Protein AF-A0A7J7CZB4-F1 (afdb_monomer_lite)

Radius of gyration: 28.81 Å; chains: 1; bounding box: 54×62×89 Å

Sequence (198 aa):
MNETTSFQNKKTSHAERTFKVSPFLEPKATTSSGMATPVEPPNGVTIHGKHYYSMWQTLFEIDTKYVPIKPIGRGAYGIREEDLEFIDNPKARKYIKTLPYSAGSPFSRLYPNAHPMAIDLLQKMLVFDPSKRISVTEALQHPYMSALYDSNRDPPAQVPIDLDIDEDLAEEMIREMMWKEILCYHPEVAAANGESCS

Structure (mmCIF, N/CA/C/O backbone):
data_AF-A0A7J7CZB4-F1
#
_entry.id   AF-A0A7J7CZB4-F1
#
loop_
_atom_site.group_PDB
_atom_site.id
_atom_site.type_symbol
_atom_site.label_atom_id
_atom_site.label_alt_id
_atom_site.label_comp_id
_atom_site.label_asym_id
_atom_site.label_entity_id
_atom_site.label_seq_id
_atom_site.pdbx_PDB_ins_code
_atom_site.Cartn_x
_atom_site.Cartn_y
_atom_site.Cartn_z
_atom_site.occupancy
_atom_site.B_iso_or_equiv
_atom_site.auth_seq_id
_atom_site.auth_comp_id
_atom_site.auth_asym_id
_atom_site.auth_atom_id
_atom_site.pdbx_PDB_model_num
ATOM 1 N N . MET A 1 1 ? -12.269 21.198 -66.250 1.00 33.34 1 MET A N 1
ATOM 2 C CA . MET A 1 1 ? -13.148 22.338 -65.927 1.00 33.34 1 MET A CA 1
ATOM 3 C C . MET A 1 1 ? -14.192 21.821 -64.945 1.00 33.34 1 MET A C 1
ATOM 5 O O . MET A 1 1 ? -14.703 20.748 -65.229 1.00 33.34 1 MET A O 1
ATOM 9 N N . ASN A 1 2 ? -14.332 22.515 -63.797 1.00 29.02 2 ASN A N 1
ATOM 10 C CA . ASN A 1 2 ? -15.460 22.599 -62.836 1.00 29.02 2 ASN A CA 1
ATOM 11 C C . ASN A 1 2 ? -16.377 21.365 -62.646 1.00 29.02 2 ASN A C 1
ATOM 13 O O . ASN A 1 2 ? -16.918 20.833 -63.594 1.00 29.02 2 ASN A O 1
ATOM 17 N N . GLU A 1 3 ? -16.630 20.892 -61.424 1.00 30.47 3 GLU A N 1
ATOM 18 C CA . GLU A 1 3 ? -17.464 21.612 -60.451 1.00 30.47 3 GLU A CA 1
ATOM 19 C C . GLU A 1 3 ? -17.001 21.489 -58.990 1.00 30.47 3 GLU A C 1
ATOM 21 O O . GLU A 1 3 ? -16.657 20.428 -58.475 1.00 30.47 3 GLU A O 1
ATOM 26 N N . THR A 1 4 ? -17.054 22.639 -58.324 1.00 32.62 4 THR A N 1
ATOM 27 C CA . THR A 1 4 ? -16.850 22.868 -56.896 1.00 32.62 4 THR A CA 1
ATOM 28 C C . THR A 1 4 ? -18.222 22.912 -56.232 1.00 32.62 4 THR A C 1
ATOM 30 O O . THR A 1 4 ? -19.037 23.732 -56.644 1.00 32.62 4 THR A O 1
ATOM 33 N N . THR A 1 5 ? -18.473 22.140 -55.167 1.00 34.56 5 THR A N 1
ATOM 34 C CA . THR A 1 5 ? -19.521 22.516 -54.200 1.00 34.56 5 THR A CA 1
ATOM 35 C C . THR A 1 5 ? -19.109 22.218 -52.759 1.00 34.56 5 THR A C 1
ATOM 37 O O . THR A 1 5 ? -18.629 21.145 -52.414 1.00 34.56 5 THR A O 1
ATOM 40 N N . SER A 1 6 ? -19.292 23.266 -51.963 1.00 28.28 6 SER A N 1
ATOM 41 C CA . SER A 1 6 ? -18.992 23.504 -50.555 1.00 28.28 6 SER A CA 1
ATOM 42 C C . SER A 1 6 ? -19.751 22.602 -49.575 1.00 28.28 6 SER A C 1
ATOM 44 O O . SER A 1 6 ? -20.943 22.374 -49.756 1.00 28.28 6 SER A O 1
ATOM 46 N N . PHE A 1 7 ? -19.102 22.223 -48.469 1.00 28.91 7 PHE A N 1
ATOM 47 C CA . PHE A 1 7 ? -19.780 21.935 -47.202 1.00 28.91 7 PHE A CA 1
ATOM 48 C C . PHE A 1 7 ? -19.055 22.640 -46.051 1.00 28.91 7 PHE A C 1
ATOM 50 O O . PHE A 1 7 ? -17.906 22.348 -45.723 1.00 28.91 7 PHE A O 1
ATOM 57 N N . GLN A 1 8 ? -19.752 23.608 -45.454 1.00 31.44 8 GLN A N 1
ATOM 58 C CA . GLN A 1 8 ? -19.353 24.292 -44.232 1.00 31.44 8 GLN A CA 1
ATOM 59 C C . GLN A 1 8 ? -19.670 23.428 -43.009 1.00 31.44 8 GLN A C 1
ATOM 61 O O . GLN A 1 8 ? -20.822 23.045 -42.807 1.00 31.44 8 GLN A O 1
ATOM 66 N N . ASN A 1 9 ? -18.678 23.213 -42.144 1.00 30.08 9 ASN A N 1
ATOM 67 C CA . ASN A 1 9 ? -18.901 22.709 -40.792 1.00 30.08 9 ASN A CA 1
ATOM 68 C C . ASN A 1 9 ? -19.042 23.878 -39.807 1.00 30.08 9 ASN A C 1
ATOM 70 O O . ASN A 1 9 ? -18.192 24.766 -39.720 1.00 30.08 9 ASN A O 1
ATOM 74 N N . LYS A 1 10 ? -20.170 23.871 -39.091 1.00 32.00 10 LYS A N 1
ATOM 75 C CA . LYS A 1 10 ? -20.599 24.872 -38.110 1.00 32.00 10 LYS A CA 1
ATOM 76 C C . LYS A 1 10 ? -19.606 24.982 -36.949 1.00 32.00 10 LYS A C 1
ATOM 78 O O . LYS A 1 10 ? -19.324 24.000 -36.271 1.00 32.00 10 LYS A O 1
ATOM 83 N N . LYS A 1 11 ? -19.164 26.211 -36.668 1.00 31.22 11 LYS A N 1
ATOM 84 C CA . LYS A 1 11 ? -18.561 26.610 -35.389 1.00 31.22 11 LYS A CA 1
ATOM 85 C C . LYS A 1 11 ? -19.664 26.761 -34.339 1.00 31.22 11 LYS A C 1
ATOM 87 O O . LYS A 1 11 ? -20.578 27.559 -34.535 1.00 31.22 11 LYS A O 1
ATOM 92 N N . THR A 1 12 ? -19.548 26.071 -33.211 1.00 33.25 12 THR A N 1
ATOM 93 C CA . THR A 1 12 ? -20.270 26.412 -31.976 1.00 33.25 12 THR A CA 1
ATOM 94 C C . THR A 1 12 ? -19.288 26.999 -30.971 1.00 33.25 12 THR A C 1
ATOM 96 O O . THR A 1 12 ? -18.301 26.373 -30.600 1.00 33.25 12 THR A O 1
ATOM 99 N N . SER A 1 13 ? -19.565 28.248 -30.603 1.00 30.19 13 SER A N 1
ATOM 100 C CA . SER A 1 13 ? -18.827 29.100 -29.674 1.00 30.19 13 SER A CA 1
ATOM 101 C C . SER A 1 13 ? -18.868 28.532 -28.251 1.00 30.19 13 SER A C 1
ATOM 103 O O . SER A 1 13 ? -19.937 28.243 -27.716 1.00 30.19 13 SER A O 1
ATOM 105 N N . HIS A 1 14 ? -17.692 28.387 -27.640 1.00 30.62 14 HIS A N 1
ATOM 106 C CA . HIS A 1 14 ? -17.548 28.244 -26.196 1.00 30.62 14 HIS A CA 1
ATOM 107 C C . HIS A 1 14 ? -17.512 29.648 -25.585 1.00 30.62 14 HIS A C 1
ATOM 109 O O . HIS A 1 14 ? -16.695 30.478 -25.978 1.00 30.62 14 HIS A O 1
ATOM 115 N N . ALA A 1 15 ? -18.439 29.925 -24.669 1.00 34.22 15 ALA A N 1
ATOM 116 C CA . ALA A 1 15 ? -18.471 31.157 -23.899 1.00 34.22 15 ALA A CA 1
ATOM 117 C C . ALA A 1 15 ? -17.477 31.046 -22.735 1.00 34.22 15 ALA A C 1
ATOM 119 O O . ALA A 1 15 ? -17.655 30.229 -21.830 1.00 34.22 15 ALA A O 1
ATOM 120 N N . GLU A 1 16 ? -16.437 31.873 -22.763 1.00 32.66 16 GLU A N 1
ATOM 121 C CA . GLU A 1 16 ? -15.515 32.076 -21.650 1.00 32.66 16 GLU A CA 1
ATOM 122 C C . GLU A 1 16 ? -16.280 32.692 -20.471 1.00 32.66 16 GLU A C 1
ATOM 124 O O . GLU A 1 16 ? -16.799 33.806 -20.555 1.00 32.66 16 GLU A O 1
ATOM 129 N N . ARG A 1 17 ? -16.375 31.966 -19.353 1.00 32.28 17 ARG A N 1
ATOM 130 C CA . ARG A 1 17 ? -16.943 32.498 -18.111 1.00 32.28 17 ARG A CA 1
ATOM 131 C C . ARG A 1 17 ? -15.798 32.895 -17.189 1.00 32.28 17 ARG A C 1
ATOM 133 O O . ARG A 1 17 ? -15.299 32.098 -16.403 1.00 32.28 17 ARG A O 1
ATOM 140 N N . THR A 1 18 ? -15.383 34.149 -17.319 1.00 30.75 18 THR A N 1
ATOM 141 C CA . THR A 1 18 ? -14.468 34.841 -16.405 1.00 30.75 18 THR A CA 1
ATOM 142 C C . THR A 1 18 ? -14.946 34.698 -14.958 1.00 30.75 18 THR A C 1
ATOM 144 O O . THR A 1 18 ? -16.045 35.149 -14.621 1.00 30.75 18 THR A O 1
ATOM 147 N N . PHE A 1 19 ? -14.126 34.095 -14.098 1.00 28.22 19 PHE A N 1
ATOM 148 C CA . PHE A 1 19 ? -14.397 33.985 -12.667 1.00 28.22 19 PHE A CA 1
ATOM 149 C C . PHE A 1 19 ? -13.839 35.229 -11.960 1.00 28.22 19 PHE A C 1
ATOM 151 O O . PHE A 1 19 ? -12.628 35.417 -11.869 1.00 28.22 19 PHE A O 1
ATOM 158 N N . LYS A 1 20 ? -14.724 36.118 -11.495 1.00 30.02 20 LYS A N 1
ATOM 159 C CA . LYS A 1 20 ? -14.348 37.209 -10.587 1.00 30.02 20 LYS A CA 1
ATOM 160 C C . LYS A 1 20 ? -14.143 36.624 -9.191 1.00 30.02 20 LYS A C 1
ATOM 162 O O . LYS A 1 20 ? -15.077 36.070 -8.621 1.00 30.02 20 LYS A O 1
ATOM 167 N N . VAL A 1 21 ? -12.941 36.779 -8.643 1.00 31.62 21 VAL A N 1
ATOM 168 C CA . VAL A 1 21 ? -12.640 36.478 -7.239 1.00 31.62 21 VAL A CA 1
ATOM 169 C C . VAL A 1 21 ? -13.092 37.671 -6.392 1.00 31.62 21 VAL A C 1
ATOM 171 O O . VAL A 1 21 ? -12.590 38.780 -6.562 1.00 31.62 21 VAL A O 1
ATOM 174 N N . SER A 1 22 ? -14.075 37.465 -5.516 1.00 30.27 22 SER A N 1
ATOM 175 C CA . SER A 1 22 ? -14.482 38.451 -4.505 1.00 30.27 22 SER A CA 1
ATOM 176 C C . SER A 1 22 ? -13.537 38.396 -3.295 1.00 30.27 22 SER A C 1
ATOM 178 O O . SER A 1 22 ? -13.091 37.304 -2.938 1.00 30.27 22 SER A O 1
ATOM 180 N N . PRO A 1 23 ? -13.211 39.533 -2.649 1.00 31.95 23 PRO A N 1
ATOM 181 C CA . PRO A 1 23 ? -12.234 39.557 -1.572 1.00 31.95 23 PRO A CA 1
ATOM 182 C C . PRO A 1 23 ? -12.801 38.997 -0.261 1.00 31.95 23 PRO A C 1
ATOM 184 O O . PRO A 1 23 ? -13.848 39.412 0.226 1.00 31.95 23 PRO A O 1
ATOM 187 N N . PHE A 1 24 ? -12.041 38.035 0.254 1.00 34.28 24 PHE A N 1
ATOM 188 C CA . PHE A 1 24 ? -11.753 37.683 1.643 1.00 34.28 24 PHE A CA 1
ATOM 189 C C . PHE A 1 24 ? -12.538 38.425 2.741 1.00 34.28 24 PHE A C 1
ATOM 191 O O . PHE A 1 24 ? -12.282 39.589 3.046 1.00 34.28 24 PHE A O 1
ATOM 198 N N . LEU A 1 25 ? -13.431 37.688 3.401 1.00 32.22 25 LEU A N 1
ATOM 199 C CA . LEU A 1 25 ? -13.900 37.986 4.751 1.00 32.22 25 LEU A CA 1
ATOM 200 C C . LEU A 1 25 ? -13.264 36.959 5.692 1.00 32.22 25 LEU A C 1
ATOM 202 O O . LEU A 1 25 ? -13.618 35.782 5.651 1.00 32.22 25 LEU A O 1
ATOM 206 N N . GLU A 1 26 ? -12.328 37.395 6.534 1.00 46.75 26 GLU A N 1
ATOM 207 C CA . GLU A 1 26 ? -11.888 36.597 7.682 1.00 46.75 26 GLU A CA 1
ATOM 208 C C . GLU A 1 26 ? -12.991 36.561 8.737 1.00 46.75 26 GLU A C 1
ATOM 210 O O . GLU A 1 26 ? -13.535 37.607 9.108 1.00 46.75 26 GLU A O 1
ATOM 215 N N . PRO A 1 27 ? -13.242 35.383 9.326 1.00 38.78 27 PRO A N 1
ATOM 216 C CA . PRO A 1 27 ? -13.287 35.388 10.779 1.00 38.78 27 PRO A CA 1
ATOM 217 C C . PRO A 1 27 ? -12.578 34.195 11.432 1.00 38.78 27 PRO A C 1
ATOM 219 O O . PRO A 1 27 ? -12.908 33.032 11.234 1.00 38.78 27 PRO A O 1
ATOM 222 N N . LYS A 1 28 ? -11.635 34.591 12.292 1.00 30.48 28 LYS A N 1
ATOM 223 C CA . LYS A 1 28 ? -11.269 34.085 13.624 1.00 30.48 28 LYS A CA 1
ATOM 224 C C . LYS A 1 28 ? -11.154 32.574 13.863 1.00 30.48 28 LYS A C 1
ATOM 226 O O . LYS A 1 28 ? -12.118 31.818 13.919 1.00 30.48 28 LYS A O 1
ATOM 231 N N . ALA A 1 29 ? -9.913 32.234 14.209 1.00 41.03 29 ALA A N 1
ATOM 232 C CA . ALA A 1 29 ? -9.438 31.005 14.817 1.00 41.03 29 ALA A CA 1
ATOM 233 C C . ALA A 1 29 ? -10.423 30.370 15.810 1.00 41.03 29 ALA A C 1
ATOM 235 O O . ALA A 1 29 ? -10.771 30.965 16.829 1.00 41.03 29 ALA A O 1
ATOM 236 N N . THR A 1 30 ? -10.772 29.109 15.554 1.00 30.56 30 THR A N 1
ATOM 237 C CA . THR A 1 30 ? -11.170 28.169 16.601 1.00 30.56 30 THR A CA 1
ATOM 238 C C . THR A 1 30 ? -10.431 26.858 16.374 1.00 30.56 30 THR A C 1
ATOM 240 O O . THR A 1 30 ? -10.553 26.208 15.337 1.00 30.56 30 THR A O 1
ATOM 243 N N . THR A 1 31 ? -9.617 26.512 17.362 1.00 44.88 31 THR A N 1
ATOM 244 C CA . THR A 1 31 ? -8.871 25.268 17.516 1.00 44.88 31 THR A CA 1
ATOM 245 C C . THR A 1 31 ? -9.780 24.055 17.294 1.00 44.88 31 THR A C 1
ATOM 247 O O . THR A 1 31 ? -10.627 23.760 18.133 1.00 44.88 31 THR A O 1
ATOM 250 N N . SER A 1 32 ? -9.602 23.309 16.200 1.00 40.81 32 SER A N 1
ATOM 251 C CA . SER A 1 32 ? -10.106 21.934 16.111 1.00 40.81 32 SER A CA 1
ATOM 252 C C . SER A 1 32 ? -9.114 21.054 15.352 1.00 40.81 32 SER A C 1
ATOM 254 O O . SER A 1 32 ? -8.766 21.295 14.202 1.00 40.81 32 SER A O 1
ATOM 256 N N . SER A 1 33 ? -8.614 20.041 16.056 1.00 46.50 33 SER A N 1
ATOM 257 C CA . SER A 1 33 ? -7.608 19.059 15.632 1.00 46.50 33 SER A CA 1
ATOM 258 C C . SER A 1 33 ? -8.185 17.989 14.681 1.00 46.50 33 SER A C 1
ATOM 260 O O . SER A 1 33 ? -7.827 16.814 14.773 1.00 46.50 33 SER A O 1
ATOM 262 N N . GLY A 1 34 ? -9.130 18.357 13.812 1.00 52.97 34 GLY A N 1
ATOM 263 C CA . GLY A 1 34 ? -9.802 17.440 12.890 1.00 52.97 34 GLY A CA 1
ATOM 264 C C . GLY A 1 34 ? -9.310 17.623 11.457 1.00 52.97 34 GLY A C 1
ATOM 265 O O . GLY A 1 34 ? -9.248 18.743 10.969 1.00 52.97 34 GLY A O 1
ATOM 266 N N . MET A 1 35 ? -9.001 16.522 10.763 1.00 62.50 35 MET A N 1
ATOM 267 C CA . MET A 1 35 ? -8.671 16.540 9.325 1.00 62.50 35 MET A CA 1
ATOM 268 C C . MET A 1 35 ? -9.845 17.026 8.456 1.00 62.50 35 MET A C 1
ATOM 270 O O . MET A 1 35 ? -9.617 17.492 7.344 1.00 62.50 35 MET A O 1
ATOM 274 N N . ALA A 1 36 ? -11.079 16.918 8.965 1.00 70.31 36 ALA A N 1
ATOM 275 C CA . ALA A 1 36 ? -12.304 17.404 8.343 1.00 70.31 36 ALA A CA 1
ATOM 276 C C . ALA A 1 36 ? -13.278 17.937 9.397 1.00 70.31 36 ALA A C 1
ATOM 278 O O . ALA A 1 36 ? -13.648 17.211 10.324 1.00 70.31 36 ALA A O 1
ATOM 279 N N . THR A 1 37 ? -13.716 19.184 9.234 1.00 80.75 37 THR A N 1
ATOM 280 C CA . THR A 1 37 ? -14.651 19.854 10.146 1.00 80.75 37 THR A CA 1
ATOM 281 C C . THR A 1 37 ? -15.989 20.052 9.436 1.00 80.75 37 THR A C 1
ATOM 283 O O . THR A 1 37 ? -15.991 20.599 8.335 1.00 80.75 37 THR A O 1
ATOM 286 N N . PRO A 1 38 ? -17.125 19.607 10.002 1.00 81.06 38 PRO A N 1
ATOM 287 C CA . PRO A 1 38 ? -18.432 19.868 9.406 1.00 81.06 38 PRO A CA 1
ATOM 288 C C . PRO A 1 38 ? -18.702 21.376 9.387 1.00 81.06 38 PRO A C 1
ATOM 290 O O . PRO A 1 38 ? -18.446 22.067 10.373 1.00 81.06 38 PRO A O 1
ATOM 293 N N . VAL A 1 39 ? -19.200 21.880 8.263 1.00 85.00 39 VAL A N 1
ATOM 294 C CA . VAL A 1 39 ? -19.511 23.299 8.052 1.00 85.00 39 VAL A CA 1
ATOM 295 C C . VAL A 1 39 ? -20.887 23.455 7.417 1.00 85.00 39 VAL A C 1
ATOM 297 O O . VAL A 1 39 ? -21.459 22.502 6.889 1.00 85.00 39 VAL A O 1
ATOM 300 N N . GLU A 1 40 ? -21.436 24.661 7.488 1.00 81.62 40 GLU A N 1
ATOM 301 C CA . GLU A 1 40 ? -22.687 24.994 6.812 1.00 81.62 40 GLU A CA 1
ATOM 302 C C . GLU A 1 40 ? -22.474 25.174 5.296 1.00 81.62 40 GLU A C 1
ATOM 304 O O . GLU A 1 40 ? -21.375 25.540 4.862 1.00 81.62 40 GLU A O 1
ATOM 309 N N . PRO A 1 41 ? -23.503 24.920 4.465 1.00 79.50 41 PRO A N 1
ATOM 310 C CA . PRO A 1 41 ? -23.438 25.181 3.034 1.00 79.50 41 PRO A CA 1
ATOM 311 C C . PRO A 1 41 ? -23.131 26.662 2.752 1.00 79.50 41 PRO A C 1
ATOM 313 O O . PRO A 1 41 ? -23.746 27.537 3.363 1.00 79.50 41 PRO A O 1
ATOM 316 N N . PRO A 1 42 ? -22.285 26.974 1.753 1.00 71.19 42 PRO A N 1
ATOM 317 C CA . PRO A 1 42 ? -21.829 28.338 1.456 1.00 71.19 42 PRO A CA 1
ATOM 318 C C . PRO A 1 42 ? -22.956 29.297 1.036 1.00 71.19 42 PRO A C 1
ATOM 320 O O . PRO A 1 42 ? -22.757 30.506 1.041 1.00 71.19 42 PRO A O 1
ATOM 323 N N . ASN A 1 43 ? -24.148 28.772 0.724 1.00 70.00 43 ASN A N 1
ATOM 324 C CA . ASN A 1 43 ? -25.335 29.547 0.355 1.00 70.00 43 ASN A CA 1
ATOM 325 C C . ASN A 1 43 ? -26.508 29.379 1.342 1.00 70.00 43 ASN A C 1
ATOM 327 O O . ASN A 1 43 ? -27.627 29.770 1.018 1.00 70.00 43 ASN A O 1
ATOM 331 N N . GLY A 1 44 ? -26.312 28.720 2.492 1.00 65.56 44 GLY A N 1
ATOM 332 C CA . GLY A 1 44 ? -27.380 28.427 3.465 1.00 65.56 44 GLY A CA 1
ATOM 333 C C . GLY A 1 44 ? -28.446 27.425 2.989 1.00 65.56 44 GLY A C 1
ATOM 334 O O . GLY A 1 44 ? -29.282 26.982 3.774 1.00 65.56 44 GLY A O 1
ATOM 335 N N . VAL A 1 45 ? -28.417 27.020 1.717 1.00 66.56 45 VAL A N 1
ATOM 336 C CA . VAL A 1 45 ? -29.341 26.035 1.151 1.00 66.56 45 VAL A CA 1
ATOM 337 C C . VAL A 1 45 ? -28.752 24.643 1.327 1.00 66.56 45 VAL A C 1
ATOM 339 O O . VAL A 1 45 ? -27.781 24.273 0.669 1.00 66.56 45 VAL A O 1
ATOM 342 N N . THR A 1 46 ? -29.357 23.863 2.218 1.00 60.62 46 THR A N 1
ATOM 343 C CA . THR A 1 46 ? -29.004 22.452 2.395 1.00 60.62 46 THR A CA 1
ATOM 344 C C . THR A 1 46 ? -29.631 21.647 1.263 1.00 60.62 46 THR A C 1
ATOM 346 O O . THR A 1 46 ? -30.852 21.515 1.189 1.00 60.62 46 THR A O 1
ATOM 349 N N . ILE A 1 47 ? -28.805 21.107 0.366 1.00 69.00 47 ILE A N 1
ATOM 350 C CA . ILE A 1 47 ? -29.275 20.142 -0.629 1.00 69.00 47 ILE A CA 1
ATOM 351 C C . ILE A 1 47 ? -29.536 18.822 0.104 1.00 69.00 47 ILE A C 1
ATOM 353 O O . ILE A 1 47 ? -28.651 18.300 0.784 1.00 69.00 47 ILE A O 1
ATOM 357 N N . HIS A 1 48 ? -30.756 18.291 -0.011 1.00 74.19 48 HIS A N 1
ATOM 358 C CA . HIS A 1 48 ? -31.125 17.022 0.617 1.00 74.19 48 HIS A CA 1
ATOM 359 C C . HIS A 1 48 ? -30.117 15.924 0.265 1.00 74.19 48 HIS A C 1
ATOM 361 O O . HIS A 1 48 ? -29.785 15.720 -0.902 1.00 74.19 48 HIS A O 1
ATOM 367 N N . GLY A 1 49 ? -29.644 15.214 1.288 1.00 76.62 49 GLY A N 1
ATOM 368 C CA . GLY A 1 49 ? -28.685 14.131 1.102 1.00 76.62 49 GLY A CA 1
ATOM 369 C C . GLY A 1 49 ? -27.228 14.582 0.992 1.00 76.62 49 GLY A C 1
ATOM 370 O O . GLY A 1 49 ? -26.402 13.770 0.587 1.00 76.62 49 GLY A O 1
ATOM 371 N N . LYS A 1 50 ? -26.881 15.833 1.332 1.00 79.75 50 LYS A N 1
ATOM 372 C CA . LYS A 1 50 ? -25.496 16.332 1.277 1.00 79.75 50 LYS A CA 1
ATOM 373 C C . LYS A 1 50 ? 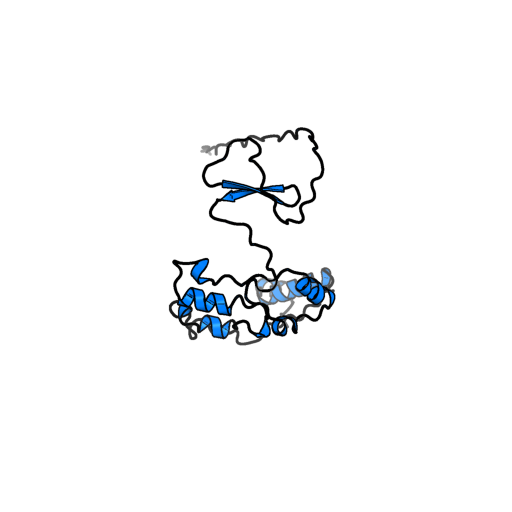-25.030 16.940 2.603 1.00 79.75 50 LYS A C 1
ATOM 375 O O . LYS A 1 50 ? -25.784 17.634 3.279 1.00 79.75 50 LYS A O 1
ATOM 380 N N . HIS A 1 51 ? -23.771 16.693 2.949 1.00 84.19 51 HIS A N 1
ATOM 381 C CA . HIS A 1 51 ? -23.033 17.324 4.039 1.00 84.19 51 HIS A CA 1
ATOM 382 C C . HIS A 1 51 ? -21.869 18.140 3.487 1.00 84.19 51 HIS A C 1
ATOM 384 O O . HIS A 1 51 ? -21.297 17.806 2.448 1.00 84.19 51 HIS A O 1
ATOM 390 N N . TYR A 1 52 ? -21.498 19.184 4.221 1.00 86.12 52 TYR A N 1
ATOM 391 C CA . TYR A 1 52 ? -20.399 20.064 3.864 1.00 86.12 52 TYR A CA 1
ATOM 392 C C . TYR A 1 52 ? -19.287 19.935 4.898 1.00 86.12 52 TYR A C 1
ATOM 394 O O . TYR A 1 52 ? -19.533 19.995 6.104 1.00 86.12 52 TYR A O 1
ATOM 402 N N . TYR A 1 53 ? -18.062 19.735 4.425 1.00 85.06 53 TYR A N 1
ATOM 403 C CA . TYR A 1 53 ? -16.879 19.624 5.274 1.00 85.06 53 TYR A CA 1
ATOM 404 C C . TYR A 1 53 ? -15.803 20.595 4.806 1.00 85.06 53 TYR A C 1
ATOM 406 O O . TYR A 1 53 ? -15.560 20.729 3.611 1.00 85.06 53 TYR A O 1
ATOM 414 N N . SER A 1 54 ? -15.136 21.250 5.751 1.00 83.25 54 SER A N 1
ATOM 415 C CA . SER A 1 54 ? -13.910 22.003 5.510 1.00 83.25 54 SER A CA 1
ATOM 416 C C . SER A 1 54 ? -12.708 21.129 5.852 1.00 83.25 54 SER A C 1
ATOM 418 O O . SER A 1 54 ? -12.607 20.60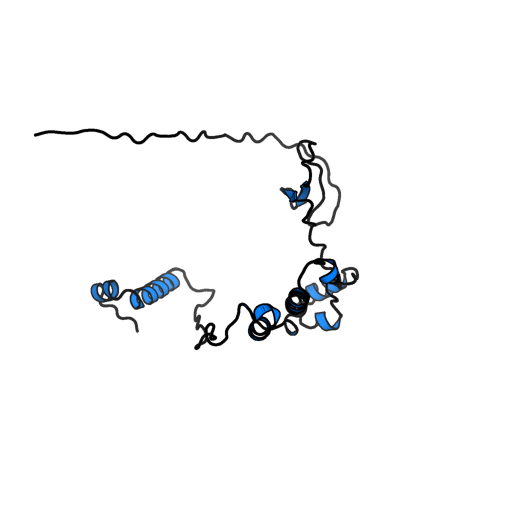9 6.966 1.00 83.25 54 SER A O 1
ATOM 420 N N . MET A 1 55 ? -11.805 20.954 4.890 1.00 83.38 55 MET A N 1
ATOM 421 C CA . MET A 1 55 ? -10.514 20.285 5.063 1.00 83.38 55 MET A CA 1
ATOM 422 C C . MET A 1 55 ? -9.447 21.178 4.443 1.00 83.38 55 MET A C 1
ATOM 424 O O . MET A 1 55 ? -9.545 21.504 3.263 1.00 83.38 55 MET A O 1
ATOM 428 N N . TRP A 1 56 ? -8.429 21.586 5.207 1.00 77.44 56 TRP A N 1
ATOM 429 C CA . TRP A 1 56 ? -7.331 22.419 4.684 1.00 77.44 56 TRP A CA 1
ATOM 430 C C . TRP A 1 56 ? -7.821 23.699 3.979 1.00 77.44 56 TRP A C 1
ATOM 432 O O . TRP A 1 56 ? -7.308 24.079 2.933 1.00 77.44 56 TRP A O 1
ATOM 442 N N . GLN A 1 57 ? -8.859 24.335 4.535 1.00 75.75 57 GLN A N 1
ATOM 443 C CA . GLN A 1 57 ? -9.550 25.502 3.961 1.00 75.75 57 GLN A CA 1
ATOM 444 C C . GLN A 1 57 ? -10.285 25.255 2.629 1.00 75.75 57 GLN A C 1
ATOM 446 O O . GLN A 1 57 ? -10.826 26.191 2.046 1.00 75.75 57 GLN A O 1
ATOM 451 N N . THR A 1 58 ? -10.365 24.008 2.162 1.00 77.56 58 THR A N 1
ATOM 452 C CA . THR A 1 58 ? -11.165 23.619 0.996 1.00 77.56 58 THR A CA 1
ATOM 453 C C . THR A 1 58 ? -12.508 23.055 1.451 1.00 77.56 58 THR A C 1
ATOM 455 O O . THR A 1 58 ? -12.568 22.220 2.356 1.00 77.56 58 THR A O 1
ATOM 458 N N . LEU A 1 59 ? -13.591 23.519 0.826 1.00 83.19 59 LEU A N 1
ATOM 459 C CA . LEU A 1 59 ? -14.954 23.068 1.092 1.00 83.19 59 LEU A CA 1
ATOM 460 C C . LEU A 1 59 ? -15.306 21.867 0.207 1.00 83.19 59 LEU A C 1
ATOM 462 O O . LEU A 1 59 ? -15.218 21.945 -1.016 1.00 83.19 59 LEU A O 1
ATOM 466 N N . PHE A 1 60 ? -15.779 20.793 0.827 1.00 81.12 60 PHE A N 1
ATOM 467 C CA . PHE A 1 60 ? -16.222 19.575 0.161 1.00 81.12 60 PHE A CA 1
ATOM 468 C C . PHE A 1 60 ? -17.718 19.371 0.350 1.00 81.12 60 PHE A C 1
ATOM 470 O O . PHE A 1 60 ? -18.231 19.501 1.460 1.00 81.12 60 PHE A O 1
ATOM 477 N N . GLU A 1 61 ? -18.392 18.994 -0.731 1.00 86.88 61 GLU A N 1
ATOM 478 C CA . GLU A 1 61 ? -19.770 18.516 -0.723 1.00 86.88 61 GLU A CA 1
ATOM 479 C C . GLU A 1 61 ? -19.756 16.986 -0.799 1.00 86.88 61 GLU A C 1
ATOM 481 O O . GLU A 1 61 ? -19.266 16.406 -1.769 1.00 86.88 61 GLU A O 1
ATOM 486 N N . ILE A 1 62 ? -20.268 16.329 0.238 1.00 80.38 62 ILE A N 1
ATOM 487 C CA . ILE A 1 62 ? -20.229 14.874 0.391 1.00 80.38 62 ILE A CA 1
ATOM 488 C C . ILE A 1 62 ? -21.659 14.358 0.544 1.00 80.38 62 ILE A C 1
ATOM 490 O O . ILE A 1 62 ? -22.447 14.909 1.307 1.00 80.38 62 ILE A O 1
ATOM 494 N N . ASP A 1 63 ? -22.014 13.297 -0.177 1.00 79.06 63 ASP A N 1
ATOM 495 C CA . ASP A 1 63 ? -23.309 12.630 -0.006 1.00 79.06 63 ASP A CA 1
ATOM 496 C C . ASP A 1 63 ? -23.427 12.062 1.421 1.00 79.06 63 ASP A C 1
ATOM 498 O O . ASP A 1 63 ? -22.484 11.465 1.937 1.00 79.06 63 ASP A O 1
ATOM 502 N N . THR A 1 64 ? -24.591 12.226 2.051 1.00 77.38 64 THR A N 1
ATOM 503 C CA . THR A 1 64 ? -24.922 11.753 3.409 1.00 77.38 64 THR A CA 1
ATOM 504 C C . THR A 1 64 ? -24.621 10.279 3.669 1.00 77.38 64 THR A C 1
ATOM 506 O O . THR A 1 64 ? -24.450 9.886 4.821 1.00 77.38 64 THR A O 1
ATOM 509 N N . LYS A 1 65 ? -24.517 9.454 2.622 1.00 73.56 65 LYS A N 1
ATOM 510 C CA . LYS A 1 65 ? -24.102 8.052 2.758 1.00 73.56 65 LYS A CA 1
ATOM 511 C C . LYS A 1 65 ? -22.618 7.866 3.099 1.00 73.56 65 LYS A C 1
ATOM 513 O O . LYS A 1 65 ? -22.242 6.784 3.543 1.00 73.56 65 LYS A O 1
ATOM 518 N N . TYR A 1 66 ? -21.775 8.880 2.899 1.00 67.06 66 TYR A N 1
ATOM 519 C CA . TYR A 1 66 ? -20.347 8.826 3.206 1.00 67.06 66 TYR A CA 1
ATOM 520 C C . TYR A 1 66 ? -20.042 9.614 4.476 1.00 67.06 66 TYR A C 1
ATOM 522 O O . TYR A 1 66 ? -20.167 10.835 4.534 1.00 67.06 66 TYR A O 1
ATOM 530 N N . VAL A 1 67 ? -19.594 8.894 5.499 1.00 65.25 67 VAL A N 1
ATOM 531 C CA . VAL A 1 67 ? -19.098 9.480 6.744 1.00 65.25 67 VAL A CA 1
ATOM 532 C C . VAL A 1 67 ? -17.574 9.563 6.650 1.00 65.25 67 VAL A C 1
ATOM 534 O O . VAL A 1 67 ? -16.961 8.583 6.212 1.00 65.25 67 VAL A O 1
ATOM 537 N N . PRO A 1 68 ? -16.941 10.678 7.069 1.00 63.66 68 PRO A N 1
ATOM 538 C CA . PRO A 1 68 ? -15.492 10.744 7.175 1.00 63.66 68 PRO A CA 1
ATOM 539 C C . PRO A 1 68 ? -14.966 9.543 7.950 1.00 63.66 68 PRO A C 1
ATOM 541 O O . PRO A 1 68 ? -15.470 9.210 9.029 1.00 63.66 68 PRO A O 1
ATOM 544 N N . ILE A 1 69 ? -13.959 8.884 7.383 1.00 62.16 69 ILE A N 1
ATOM 545 C CA . ILE A 1 69 ? -13.331 7.738 8.025 1.00 62.16 69 ILE A CA 1
ATOM 546 C C . ILE A 1 69 ? -12.785 8.236 9.360 1.00 62.16 69 ILE A C 1
ATOM 548 O O . ILE A 1 69 ? -11.941 9.134 9.408 1.00 62.16 69 ILE A O 1
ATOM 552 N N . LYS A 1 70 ? -13.325 7.696 10.456 1.00 59.62 70 LYS A N 1
ATOM 553 C CA . LYS A 1 70 ? -12.865 8.061 11.794 1.00 59.62 70 LYS A CA 1
ATOM 554 C C . LYS A 1 70 ? -11.370 7.750 11.876 1.00 59.62 70 LYS A C 1
ATOM 556 O O . LYS A 1 70 ? -10.977 6.667 11.434 1.00 59.62 70 LYS A O 1
ATOM 561 N N . PRO A 1 71 ? -10.545 8.658 12.432 1.00 51.38 71 PRO A N 1
ATOM 562 C CA . PRO A 1 71 ? -9.140 8.365 12.647 1.00 51.38 71 PRO A CA 1
ATOM 563 C C . PRO A 1 71 ? -9.027 7.046 13.406 1.00 51.38 71 PRO A C 1
ATOM 565 O O . PRO A 1 71 ? -9.720 6.811 14.399 1.00 51.38 71 PRO A O 1
ATOM 568 N N . ILE A 1 72 ? -8.193 6.169 12.861 1.00 50.66 72 ILE A N 1
ATOM 569 C CA . ILE A 1 72 ? -7.989 4.806 13.329 1.00 50.66 72 ILE A CA 1
ATOM 570 C C . ILE A 1 72 ? -7.294 4.907 14.694 1.00 50.66 72 ILE A C 1
ATOM 572 O O . ILE A 1 72 ? -6.080 5.057 14.777 1.00 50.66 72 ILE A O 1
ATOM 576 N N . GLY A 1 73 ? -8.080 4.920 15.774 1.00 46.25 73 GLY A N 1
ATOM 577 C CA . GLY A 1 73 ? -7.570 4.865 17.147 1.00 46.25 73 GLY A CA 1
ATOM 578 C C . GLY A 1 73 ? -6.894 3.524 17.447 1.00 46.25 73 GLY A C 1
ATOM 579 O O . GLY A 1 73 ? -6.939 2.599 16.627 1.00 46.25 73 GLY A O 1
ATOM 580 N N . ARG A 1 74 ? -6.306 3.381 18.646 1.00 44.69 74 ARG A N 1
ATOM 581 C CA . ARG A 1 74 ? -5.783 2.086 19.111 1.00 44.69 74 ARG A CA 1
ATOM 582 C C . ARG A 1 74 ? -6.924 1.081 19.134 1.00 44.69 74 ARG A C 1
ATOM 584 O O . ARG A 1 74 ? -7.762 1.139 20.021 1.00 44.69 74 ARG A O 1
ATOM 591 N N . GLY A 1 75 ? -6.972 0.194 18.147 1.00 49.66 75 GLY A N 1
ATOM 592 C CA . GLY A 1 75 ? -8.029 -0.801 18.040 1.00 49.66 75 GLY A CA 1
ATOM 593 C C . GLY A 1 75 ? -9.082 -0.556 16.960 1.00 49.66 75 GLY A C 1
ATOM 594 O O . GLY A 1 75 ? -10.027 -1.331 16.920 1.00 49.66 75 GLY A O 1
ATOM 595 N N . ALA A 1 76 ? -8.917 0.379 16.012 1.00 44.97 76 ALA A N 1
ATOM 596 C CA . ALA A 1 76 ? -9.887 0.504 14.907 1.00 44.97 76 ALA A CA 1
ATOM 597 C C . ALA A 1 76 ? -10.033 -0.772 14.040 1.00 44.97 76 ALA A C 1
ATOM 599 O O . ALA A 1 76 ? -11.027 -0.903 13.335 1.00 44.97 76 ALA A O 1
ATOM 600 N N . TYR A 1 77 ? -9.127 -1.745 14.203 1.00 50.88 77 TYR A N 1
ATOM 601 C CA . TYR A 1 77 ? -9.322 -3.163 13.859 1.00 50.88 77 TYR A CA 1
ATOM 602 C C . TYR A 1 77 ? -8.774 -4.136 14.924 1.00 50.88 77 TYR A C 1
ATOM 604 O O . TYR A 1 77 ? -8.430 -5.267 14.615 1.00 50.88 77 TYR A O 1
ATOM 612 N N . GLY A 1 78 ? -8.663 -3.716 16.187 1.00 54.62 78 GLY A N 1
ATOM 613 C CA . GLY A 1 78 ? -8.046 -4.542 17.228 1.00 54.62 78 GLY A CA 1
ATOM 614 C C . GLY A 1 78 ? -6.516 -4.545 17.207 1.00 54.62 78 GLY A C 1
ATOM 615 O O . GLY A 1 78 ? -5.937 -5.574 17.508 1.00 54.62 78 GLY A O 1
ATOM 616 N N . ILE A 1 79 ? -5.874 -3.409 16.893 1.00 67.19 79 ILE A N 1
ATOM 617 C CA . ILE A 1 79 ? -4.419 -3.221 17.051 1.00 67.19 79 ILE A CA 1
ATOM 618 C C . ILE A 1 79 ? -4.034 -3.538 18.502 1.00 67.19 79 ILE A C 1
ATOM 620 O O . ILE A 1 79 ? -4.319 -2.751 19.415 1.00 67.19 79 ILE A O 1
ATOM 624 N N . ARG A 1 80 ? -3.416 -4.699 18.705 1.00 73.69 80 ARG A N 1
ATOM 625 C CA . ARG A 1 80 ? -2.852 -5.153 19.977 1.00 73.69 80 ARG A CA 1
ATOM 626 C C . ARG A 1 80 ? -1.418 -4.649 20.102 1.00 73.69 80 ARG A C 1
ATOM 628 O O . ARG A 1 80 ? -0.826 -4.169 19.140 1.00 73.69 80 ARG A O 1
ATOM 635 N N . GLU A 1 81 ? -0.847 -4.726 21.301 1.00 75.25 81 GLU A N 1
ATOM 636 C CA . GLU A 1 81 ? 0.544 -4.293 21.495 1.00 75.25 81 GLU A CA 1
ATOM 637 C C . GLU A 1 81 ? 1.533 -5.152 20.686 1.00 75.25 81 GLU A C 1
ATOM 639 O O . GLU A 1 81 ? 2.495 -4.609 20.154 1.00 75.25 81 GLU A O 1
ATOM 644 N N . GLU A 1 82 ? 1.220 -6.437 20.490 1.00 79.56 82 GLU A N 1
ATOM 645 C CA . GLU A 1 82 ? 1.940 -7.359 19.593 1.00 79.56 82 GLU A CA 1
ATOM 646 C C . GLU A 1 82 ? 1.913 -6.912 18.116 1.00 79.56 82 GLU A C 1
ATOM 648 O O . GLU A 1 82 ? 2.863 -7.145 17.380 1.00 79.56 82 GLU A O 1
ATOM 653 N N . ASP A 1 83 ? 0.871 -6.198 17.670 1.00 79.75 83 ASP A N 1
ATOM 654 C CA . ASP A 1 83 ? 0.769 -5.713 16.285 1.00 79.75 83 ASP A CA 1
ATOM 655 C C . ASP A 1 83 ? 1.605 -4.444 16.035 1.00 79.75 83 ASP A C 1
ATOM 657 O O . ASP A 1 83 ? 1.612 -3.911 14.930 1.00 79.75 83 ASP A O 1
ATOM 661 N N . LEU A 1 84 ? 2.289 -3.911 17.054 1.00 85.12 84 LEU A N 1
ATOM 662 C CA . LEU A 1 84 ? 3.177 -2.749 16.923 1.00 85.12 84 LEU A CA 1
ATOM 663 C C . LEU A 1 84 ? 4.635 -3.147 16.669 1.00 85.12 84 LEU A C 1
ATOM 665 O O . LEU A 1 84 ? 5.464 -2.263 16.442 1.00 85.12 84 LEU A O 1
ATOM 669 N N . GLU A 1 85 ? 4.956 -4.440 16.751 1.00 86.75 85 GLU A N 1
ATOM 670 C CA . GLU A 1 85 ? 6.329 -4.950 16.682 1.00 86.75 85 GLU A CA 1
ATOM 671 C C . GLU A 1 85 ? 6.972 -4.714 15.314 1.00 86.75 85 GLU A C 1
ATOM 673 O O . GLU A 1 85 ? 8.146 -4.361 15.264 1.00 86.75 85 GLU A O 1
ATOM 678 N N . PHE A 1 86 ? 6.193 -4.785 14.227 1.00 89.56 86 PHE A N 1
ATOM 679 C CA . PHE A 1 86 ? 6.685 -4.530 12.867 1.00 89.56 86 PHE A CA 1
ATOM 680 C C . PHE A 1 86 ? 7.040 -3.053 12.599 1.00 89.56 86 PHE A C 1
ATOM 682 O O . PHE A 1 86 ? 7.615 -2.724 11.564 1.00 89.56 86 PHE A O 1
ATOM 689 N N . ILE A 1 87 ? 6.661 -2.127 13.490 1.00 90.25 87 ILE A N 1
ATOM 690 C CA . ILE A 1 87 ? 6.885 -0.692 13.292 1.00 90.25 87 ILE A CA 1
ATOM 691 C C . ILE A 1 87 ? 8.260 -0.311 13.841 1.00 90.25 87 ILE A C 1
ATOM 693 O O . ILE A 1 87 ? 8.406 0.029 15.018 1.00 90.25 87 ILE A O 1
ATOM 697 N N . ASP A 1 88 ? 9.262 -0.248 12.971 1.00 92.31 88 ASP A N 1
ATOM 698 C CA . ASP A 1 88 ? 10.629 0.096 13.383 1.00 92.31 88 ASP A CA 1
ATOM 699 C C . ASP A 1 88 ? 10.728 1.512 13.964 1.00 92.31 88 ASP A C 1
ATOM 701 O O . ASP A 1 88 ? 11.373 1.747 14.994 1.00 92.31 88 ASP A O 1
ATOM 705 N N . ASN A 1 89 ? 10.007 2.468 13.368 1.00 94.56 89 ASN A N 1
ATOM 706 C CA . ASN A 1 89 ? 10.067 3.872 13.759 1.00 94.56 89 ASN A CA 1
ATOM 707 C C . ASN A 1 89 ? 9.525 4.094 15.195 1.00 94.56 89 ASN A C 1
ATOM 709 O O . ASN A 1 89 ? 8.314 3.997 15.438 1.00 94.56 89 ASN A O 1
ATOM 713 N N . PRO A 1 90 ? 10.379 4.478 16.168 1.00 90.69 90 PRO A N 1
ATOM 714 C CA . PRO A 1 90 ? 9.967 4.642 17.560 1.00 90.69 90 PRO A CA 1
ATOM 715 C C . PRO A 1 90 ? 9.022 5.835 17.765 1.00 90.69 90 PRO A C 1
ATOM 717 O O . PRO A 1 90 ? 8.186 5.806 18.671 1.00 90.69 90 PRO A O 1
ATOM 720 N N . LYS A 1 91 ? 9.103 6.875 16.920 1.00 91.75 91 LYS A N 1
ATOM 721 C CA . LYS A 1 91 ? 8.167 8.011 16.962 1.00 91.75 91 LYS A CA 1
ATOM 722 C C . LYS A 1 91 ? 6.767 7.567 16.544 1.00 91.75 91 LYS A C 1
ATOM 724 O O . LYS A 1 91 ? 5.807 7.927 17.219 1.00 91.75 91 LYS A O 1
ATOM 729 N N . ALA A 1 92 ? 6.662 6.749 15.494 1.00 89.81 92 ALA A N 1
ATOM 730 C CA . ALA A 1 92 ? 5.390 6.190 15.035 1.00 89.81 92 ALA A CA 1
ATOM 731 C C . ALA A 1 92 ? 4.768 5.274 16.101 1.00 89.81 92 ALA A C 1
ATOM 733 O O . ALA A 1 92 ? 3.604 5.457 16.460 1.00 89.81 92 ALA A O 1
ATOM 734 N N . ARG A 1 93 ? 5.565 4.379 16.708 1.00 88.19 93 ARG A N 1
ATOM 735 C CA . ARG A 1 93 ? 5.120 3.555 17.848 1.00 88.19 93 ARG A CA 1
ATOM 736 C C . ARG A 1 93 ? 4.608 4.410 19.003 1.00 88.19 93 ARG A C 1
ATOM 738 O O . ARG A 1 93 ? 3.517 4.165 19.511 1.00 88.19 93 ARG A O 1
ATOM 745 N N . LYS A 1 94 ? 5.361 5.440 19.410 1.00 88.56 94 LYS A N 1
ATOM 746 C CA . LYS A 1 94 ? 4.946 6.346 20.491 1.00 88.56 94 LYS A CA 1
ATOM 747 C C . LYS A 1 94 ? 3.652 7.078 20.140 1.00 88.56 94 LYS A C 1
ATOM 749 O O . LYS A 1 94 ? 2.764 7.131 20.982 1.00 88.56 94 LYS A O 1
ATOM 754 N N . TYR A 1 95 ? 3.525 7.589 18.916 1.00 87.38 95 TYR A N 1
ATOM 755 C CA . TYR A 1 95 ? 2.314 8.260 18.445 1.00 87.38 95 TYR A CA 1
ATOM 756 C C . TYR A 1 95 ? 1.092 7.342 18.521 1.00 87.38 95 TYR A C 1
ATOM 758 O O . TYR A 1 95 ? 0.099 7.708 19.147 1.00 87.38 95 TYR A O 1
ATOM 766 N N . ILE A 1 96 ? 1.185 6.116 18.003 1.00 84.56 96 ILE A N 1
ATOM 767 C CA . ILE A 1 96 ? 0.081 5.150 18.077 1.00 84.56 96 ILE A CA 1
ATOM 768 C C . ILE A 1 96 ? -0.258 4.835 19.539 1.00 84.56 96 ILE A C 1
ATOM 770 O O . ILE A 1 96 ? -1.432 4.766 19.896 1.00 84.56 96 ILE A O 1
ATOM 774 N N . LYS A 1 97 ? 0.743 4.752 20.428 1.00 82.75 97 LYS A N 1
ATOM 775 C CA . LYS A 1 97 ? 0.513 4.618 21.875 1.00 82.75 97 LYS A CA 1
ATOM 776 C C . LYS A 1 97 ? -0.158 5.850 22.508 1.00 82.75 97 LYS A C 1
ATOM 778 O O . LYS A 1 97 ? -0.782 5.716 23.552 1.00 82.75 97 LYS A O 1
ATOM 783 N N . THR A 1 98 ? -0.096 7.042 21.923 1.00 85.44 98 THR A N 1
ATOM 784 C CA . THR A 1 98 ? -0.857 8.193 22.454 1.00 85.44 98 THR A CA 1
ATOM 785 C C . THR A 1 98 ? -2.334 8.179 22.064 1.00 85.44 98 THR A C 1
ATOM 787 O O . THR A 1 98 ? -3.131 8.854 22.712 1.00 85.44 98 THR A O 1
ATOM 790 N N . LEU A 1 99 ? -2.722 7.406 21.044 1.00 82.19 99 LEU A N 1
ATOM 791 C CA . LEU A 1 99 ? -4.107 7.366 20.580 1.00 82.19 99 LEU A CA 1
ATOM 792 C C . LEU A 1 99 ? -5.025 6.685 21.612 1.00 82.19 99 LEU A C 1
ATOM 794 O O . LEU A 1 99 ? -4.617 5.702 22.251 1.00 82.19 99 LEU A O 1
ATOM 798 N N . PRO A 1 100 ? -6.274 7.170 21.756 1.00 77.25 100 PRO A N 1
ATOM 799 C CA . PRO A 1 100 ? -7.260 6.540 22.620 1.00 77.25 100 PRO A CA 1
ATOM 800 C C . PRO A 1 100 ? -7.604 5.140 22.112 1.00 77.25 100 PRO A C 1
ATOM 802 O O . PRO A 1 100 ? -7.576 4.870 20.905 1.00 77.25 100 PRO A O 1
ATOM 805 N N . TYR A 1 101 ? -7.954 4.260 23.047 1.00 74.44 101 TYR A N 1
ATOM 806 C CA . TYR A 1 101 ? -8.481 2.946 22.710 1.00 74.44 101 TYR A CA 1
ATOM 807 C C . TYR A 1 101 ? -9.853 3.079 22.037 1.00 74.44 101 TYR A C 1
ATOM 809 O O . TYR A 1 101 ? -10.720 3.826 22.490 1.00 74.44 101 TYR A O 1
ATOM 817 N N . SER A 1 102 ? -10.052 2.331 20.962 1.00 69.44 102 SER A N 1
ATOM 818 C CA . SER A 1 102 ? -11.297 2.205 20.224 1.00 69.44 102 SER A CA 1
ATOM 819 C C . SER A 1 102 ? -11.540 0.723 19.981 1.00 69.44 102 SER A C 1
ATOM 821 O O . SER A 1 102 ? -10.673 0.038 19.451 1.00 69.44 102 SER A O 1
ATOM 823 N N . ALA A 1 103 ? -12.704 0.212 20.376 1.00 67.38 103 ALA A N 1
ATOM 824 C CA . ALA A 1 103 ? -13.082 -1.147 20.015 1.00 67.38 103 ALA A CA 1
ATOM 825 C C . ALA A 1 103 ? -13.336 -1.199 18.500 1.00 67.38 103 ALA A C 1
ATOM 827 O O . ALA A 1 103 ? -14.128 -0.409 17.977 1.00 67.38 103 ALA A O 1
ATOM 828 N N . GLY A 1 104 ? -12.655 -2.107 17.800 1.00 69.56 104 GLY A N 1
ATOM 829 C CA . GLY A 1 104 ? -12.796 -2.266 16.354 1.00 69.56 104 GLY A CA 1
ATOM 830 C C . GLY A 1 104 ? -14.253 -2.493 15.968 1.00 69.56 104 GLY A C 1
ATOM 831 O O . GLY A 1 104 ? -14.997 -3.176 16.672 1.00 69.56 104 GLY A O 1
ATOM 832 N N . SER A 1 105 ? -14.683 -1.894 14.858 1.00 78.50 105 SER A N 1
ATOM 833 C CA . SER A 1 105 ? -16.038 -2.117 14.351 1.00 78.50 105 SER A CA 1
ATOM 834 C C . SER A 1 105 ? -16.046 -3.370 13.478 1.00 78.50 105 SER A C 1
ATOM 836 O O . SER A 1 105 ? -15.312 -3.406 12.490 1.00 78.50 105 SER A O 1
ATOM 838 N N . PRO A 1 106 ? -16.857 -4.396 13.795 1.00 83.00 106 PRO A N 1
ATOM 839 C CA . PRO A 1 106 ? -16.943 -5.568 12.940 1.00 83.00 106 PRO A CA 1
ATOM 840 C C . PRO A 1 106 ? -17.501 -5.157 11.575 1.00 83.00 106 PRO A C 1
ATOM 842 O O . PRO A 1 106 ? -18.499 -4.437 11.494 1.00 83.00 106 PRO A O 1
ATOM 845 N N . PHE A 1 107 ? -16.880 -5.631 10.496 1.00 86.25 107 PHE A N 1
ATOM 846 C CA . PHE A 1 107 ? -17.292 -5.285 9.133 1.00 86.25 107 PHE A CA 1
ATOM 847 C C . PHE A 1 107 ? -18.733 -5.685 8.817 1.00 86.25 107 PHE A C 1
ATOM 849 O O . PHE A 1 107 ? -19.393 -4.983 8.062 1.00 86.25 107 PHE A O 1
ATOM 856 N N . SER A 1 108 ? -19.263 -6.735 9.447 1.00 88.06 108 SER A N 1
ATOM 857 C CA . SER A 1 108 ? -20.679 -7.108 9.339 1.00 88.06 108 SER A CA 1
ATOM 858 C C . SER A 1 108 ? -21.632 -5.998 9.795 1.00 88.06 108 SER A C 1
ATOM 860 O O . SER A 1 108 ? -22.735 -5.883 9.275 1.00 88.06 108 SER A O 1
ATOM 862 N N . ARG A 1 109 ? -21.212 -5.140 10.735 1.00 87.50 109 ARG A N 1
ATOM 863 C CA . ARG A 1 109 ? -21.991 -3.971 11.166 1.00 87.50 109 ARG A CA 1
ATOM 864 C C . ARG A 1 109 ? -21.888 -2.810 10.179 1.00 87.50 109 ARG A C 1
ATOM 866 O O . ARG A 1 109 ? -22.849 -2.064 10.032 1.00 87.50 109 ARG A O 1
ATOM 873 N N . LEU A 1 110 ? -20.729 -2.640 9.542 1.00 85.56 110 LEU A N 1
ATOM 874 C CA . LEU A 1 110 ? -20.513 -1.604 8.526 1.00 85.56 110 LEU A CA 1
ATOM 875 C C . LEU A 1 110 ? -21.215 -1.953 7.208 1.00 85.56 110 LEU A C 1
ATOM 877 O O . LEU A 1 110 ? -21.755 -1.073 6.544 1.00 85.56 110 LEU A O 1
ATOM 881 N N . TYR A 1 111 ? -21.244 -3.239 6.864 1.00 88.31 111 TYR A N 1
ATOM 882 C CA . TYR A 1 111 ? -21.777 -3.766 5.613 1.00 88.31 111 TYR A CA 1
ATOM 883 C C . TYR A 1 111 ? -22.785 -4.897 5.888 1.00 88.31 111 TYR A C 1
ATOM 885 O O . TYR A 1 111 ? -22.511 -6.061 5.595 1.00 88.31 111 TYR A O 1
ATOM 893 N N . PRO A 1 112 ? -23.970 -4.580 6.439 1.00 90.81 112 PRO A N 1
ATOM 894 C CA . PRO A 1 112 ? -24.946 -5.586 6.873 1.00 90.81 112 PRO A CA 1
ATOM 895 C C . PRO A 1 112 ? -25.512 -6.439 5.731 1.00 90.81 112 PRO A C 1
ATOM 897 O O . PRO A 1 112 ? -25.931 -7.568 5.959 1.00 90.81 112 PRO A O 1
ATOM 900 N N . ASN A 1 113 ? -25.504 -5.912 4.506 1.00 93.00 113 ASN A N 1
ATOM 901 C CA . ASN A 1 113 ? -26.039 -6.588 3.321 1.00 93.00 113 ASN A CA 1
ATOM 902 C C . ASN A 1 113 ? -24.956 -7.291 2.489 1.00 93.00 113 ASN A C 1
ATOM 904 O O . ASN A 1 113 ? -25.248 -7.806 1.411 1.00 93.00 113 ASN A O 1
ATOM 908 N N . ALA A 1 114 ? -23.697 -7.255 2.928 1.00 93.38 114 ALA A N 1
ATOM 909 C CA . ALA A 1 114 ? -22.613 -7.887 2.194 1.00 93.38 114 ALA A CA 1
ATOM 910 C C . ALA A 1 114 ? -22.626 -9.405 2.387 1.00 93.38 114 ALA A C 1
ATOM 912 O O . ALA A 1 114 ? -23.001 -9.922 3.441 1.00 93.38 114 ALA A O 1
ATOM 913 N N . HIS A 1 115 ? -22.158 -10.124 1.367 1.00 95.12 115 HIS A N 1
ATOM 914 C CA . HIS A 1 115 ? -22.017 -11.569 1.444 1.00 95.12 115 HIS A CA 1
ATOM 915 C C . HIS A 1 115 ? -21.027 -11.950 2.565 1.00 95.12 115 HIS A C 1
ATOM 917 O O . HIS A 1 115 ? -19.941 -11.365 2.620 1.00 95.12 115 HIS A O 1
ATOM 923 N N . PRO A 1 116 ? -21.317 -12.950 3.420 1.00 95.69 116 PRO A N 1
ATOM 924 C CA . PRO A 1 116 ? -20.438 -13.315 4.535 1.00 95.69 116 PRO A CA 1
ATOM 925 C C . PRO A 1 116 ? -19.000 -13.628 4.107 1.00 95.69 116 PRO A C 1
ATOM 927 O O . PRO A 1 116 ? -18.051 -13.232 4.772 1.00 95.69 116 PRO A O 1
ATOM 930 N N . MET A 1 117 ? -18.826 -14.268 2.947 1.00 95.69 117 MET A N 1
ATOM 931 C CA . MET A 1 117 ? -17.494 -14.576 2.409 1.00 95.69 117 MET A CA 1
ATOM 932 C C . MET A 1 117 ? -16.750 -13.338 1.888 1.00 95.69 117 MET A C 1
ATOM 934 O O . MET A 1 117 ? -15.524 -13.325 1.890 1.00 95.69 117 MET A O 1
ATOM 938 N N . ALA A 1 118 ? -17.469 -12.296 1.459 1.00 94.69 118 ALA A N 1
ATOM 939 C CA . ALA A 1 118 ? -16.847 -11.019 1.113 1.00 94.69 118 ALA A CA 1
ATOM 940 C C . ALA A 1 118 ? -16.299 -10.343 2.374 1.00 94.69 118 ALA A C 1
ATOM 942 O O . ALA A 1 118 ? -15.201 -9.796 2.367 1.00 94.69 118 ALA A O 1
ATOM 943 N N . ILE A 1 119 ? -17.065 -10.420 3.467 1.00 94.12 119 ILE A N 1
ATOM 944 C CA . ILE A 1 119 ? -16.675 -9.884 4.771 1.00 94.12 119 ILE A CA 1
ATOM 945 C C . ILE A 1 119 ? -15.465 -10.626 5.336 1.00 94.12 119 ILE A C 1
ATOM 947 O O . ILE A 1 119 ? -14.541 -9.975 5.817 1.00 94.12 119 ILE A O 1
ATOM 951 N N . ASP A 1 120 ? -15.441 -11.953 5.230 1.00 94.88 120 ASP A N 1
ATOM 952 C CA . ASP A 1 120 ? -14.301 -12.772 5.651 1.00 94.88 120 ASP A CA 1
ATOM 953 C C . ASP A 1 120 ? -13.026 -12.436 4.856 1.00 94.88 120 ASP A C 1
ATOM 955 O O . ASP A 1 120 ? -11.966 -12.202 5.439 1.00 94.88 120 ASP A O 1
ATOM 959 N N . LEU A 1 121 ? -13.129 -12.298 3.528 1.00 95.56 121 LEU A N 1
ATOM 960 C CA . LEU A 1 121 ? -11.990 -11.876 2.706 1.00 95.56 121 LEU A CA 1
ATOM 961 C C . LEU A 1 121 ? -11.504 -10.471 3.089 1.00 95.56 121 LEU A C 1
ATOM 963 O O . LEU A 1 121 ? -10.304 -10.245 3.242 1.00 95.56 121 LEU A O 1
ATOM 967 N N . LEU A 1 122 ? -12.432 -9.532 3.290 1.00 93.31 122 LEU A N 1
ATOM 968 C CA . LEU A 1 122 ? -12.116 -8.158 3.674 1.00 93.31 122 LEU A CA 1
ATOM 969 C C . LEU A 1 122 ? -11.403 -8.093 5.032 1.00 93.31 122 LEU A C 1
ATOM 971 O O . LEU A 1 122 ? -10.449 -7.332 5.185 1.00 93.31 122 LEU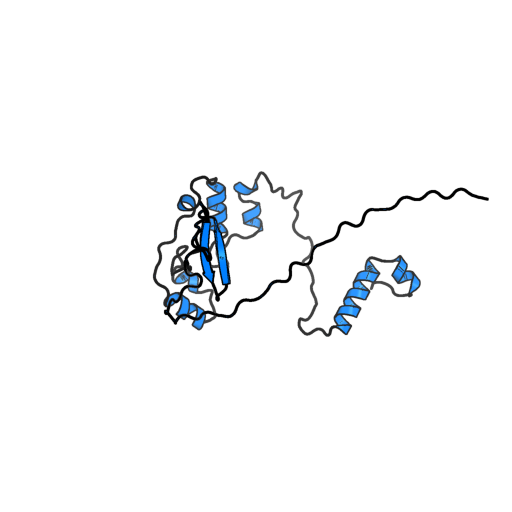 A O 1
ATOM 975 N N . GLN A 1 123 ? -11.820 -8.921 5.994 1.00 90.94 123 GLN A N 1
ATOM 976 C CA . GLN A 1 123 ? -11.160 -9.056 7.296 1.00 90.94 123 GLN A CA 1
ATOM 977 C C . GLN A 1 123 ? -9.706 -9.503 7.165 1.00 90.94 123 GLN A C 1
ATOM 979 O O . GLN A 1 123 ? -8.845 -8.973 7.860 1.00 90.94 123 GLN A O 1
ATOM 984 N N . LYS A 1 124 ? -9.432 -10.439 6.253 1.00 91.81 124 LYS A N 1
ATOM 985 C CA . LYS A 1 124 ? -8.085 -10.964 5.997 1.00 91.81 124 LYS A CA 1
ATOM 986 C C . LYS A 1 124 ? -7.196 -9.988 5.212 1.00 91.81 124 LYS A C 1
ATOM 988 O O . LYS A 1 124 ? -5.977 -10.003 5.376 1.00 91.81 124 LYS A O 1
ATOM 993 N N . MET A 1 125 ? -7.789 -9.118 4.388 1.00 93.50 125 MET A N 1
ATOM 994 C CA . MET A 1 125 ? -7.075 -8.078 3.631 1.00 93.50 125 MET A CA 1
ATOM 995 C C . MET A 1 125 ? -6.759 -6.830 4.465 1.00 93.50 125 MET A C 1
ATOM 997 O O . MET A 1 125 ? -5.686 -6.248 4.326 1.00 93.50 125 MET A O 1
ATOM 1001 N N . LEU A 1 126 ? -7.676 -6.406 5.336 1.00 89.81 126 LEU A N 1
ATOM 1002 C CA . LEU A 1 126 ? -7.550 -5.174 6.124 1.00 89.81 126 LEU A CA 1
ATOM 1003 C C . LEU A 1 126 ? -6.964 -5.425 7.521 1.00 89.81 126 LEU A C 1
ATOM 1005 O O . LEU A 1 126 ? -7.437 -4.883 8.520 1.00 89.81 126 LEU A O 1
ATOM 1009 N N . VAL A 1 127 ? -5.905 -6.234 7.577 1.00 87.50 127 VAL A N 1
ATOM 1010 C CA . VAL A 1 127 ? -5.123 -6.479 8.796 1.00 87.50 127 VAL A CA 1
ATOM 1011 C C . VAL A 1 127 ? -4.042 -5.405 8.947 1.00 87.50 127 VAL A C 1
ATOM 1013 O O . VAL A 1 127 ? -3.375 -5.025 7.975 1.00 87.50 127 VAL A O 1
ATOM 1016 N N . PHE A 1 128 ? -3.897 -4.895 10.174 1.00 84.69 128 PHE A N 1
ATOM 1017 C CA . PHE A 1 128 ? -2.961 -3.819 10.506 1.00 84.69 128 PHE A CA 1
ATOM 1018 C C . PHE A 1 128 ? -1.500 -4.243 10.333 1.00 84.69 128 PHE A C 1
ATOM 1020 O O . PHE A 1 128 ? -0.749 -3.547 9.655 1.00 84.69 128 PHE A O 1
ATOM 1027 N N . ASP A 1 129 ? -1.126 -5.388 10.906 1.00 87.50 129 ASP A N 1
ATOM 1028 C CA . ASP A 1 129 ? 0.187 -5.990 10.693 1.00 87.50 129 ASP A CA 1
ATOM 1029 C C . ASP A 1 129 ? 0.269 -6.551 9.262 1.00 87.50 129 ASP A C 1
ATOM 1031 O O . ASP A 1 129 ? -0.494 -7.465 8.923 1.00 87.50 129 ASP A O 1
ATOM 1035 N N . PRO A 1 130 ? 1.163 -6.021 8.407 1.00 90.25 130 PRO A N 1
ATOM 1036 C CA . PRO A 1 130 ? 1.306 -6.491 7.034 1.00 90.25 130 PRO A CA 1
ATOM 1037 C C . PRO A 1 130 ? 1.739 -7.959 6.960 1.00 90.25 130 PRO A C 1
ATOM 1039 O O . PRO A 1 130 ? 1.368 -8.639 6.010 1.00 90.25 130 PRO A O 1
ATOM 1042 N N . SER A 1 131 ? 2.453 -8.466 7.967 1.00 90.56 131 SER A N 1
ATOM 1043 C CA . SER A 1 131 ? 2.948 -9.850 8.016 1.00 90.56 131 SER A CA 1
ATOM 1044 C C . SER A 1 131 ? 1.826 -10.865 8.236 1.00 90.56 131 SER A C 1
ATOM 1046 O O . SER A 1 131 ? 1.957 -12.030 7.876 1.00 90.56 131 SER A O 1
ATOM 1048 N N . LYS A 1 132 ? 0.715 -10.425 8.840 1.00 89.94 132 LYS A N 1
ATOM 1049 C CA . LYS A 1 132 ? -0.481 -11.241 9.108 1.00 89.94 132 LYS A CA 1
ATOM 1050 C C . LYS A 1 132 ? -1.547 -11.090 8.018 1.00 89.94 132 LYS A C 1
ATOM 1052 O O . LYS A 1 132 ? -2.589 -11.742 8.086 1.00 89.94 132 LYS A O 1
ATOM 1057 N N . ARG A 1 133 ? -1.333 -10.190 7.055 1.00 94.31 133 ARG A N 1
ATOM 1058 C CA . ARG A 1 133 ? -2.263 -9.936 5.955 1.00 94.31 133 ARG A CA 1
ATOM 1059 C C . ARG A 1 133 ? -2.231 -11.104 4.975 1.00 94.31 133 ARG A C 1
ATOM 1061 O O . ARG A 1 133 ? -1.163 -11.616 4.660 1.00 94.31 133 ARG A O 1
ATOM 1068 N N . ILE A 1 134 ? -3.402 -11.485 4.467 1.00 95.88 134 ILE A N 1
ATOM 1069 C CA . ILE A 1 134 ? -3.509 -12.517 3.430 1.00 95.88 134 ILE A CA 1
ATOM 1070 C C . ILE A 1 134 ? -2.662 -12.161 2.206 1.00 95.88 134 ILE A C 1
ATOM 1072 O O . ILE A 1 134 ? -2.659 -11.012 1.751 1.00 95.88 134 ILE A O 1
ATOM 1076 N N . SER A 1 135 ? -1.959 -13.152 1.665 1.00 96.06 135 SER A N 1
ATOM 1077 C CA . SER A 1 135 ? -1.220 -12.989 0.414 1.00 96.06 135 SER A CA 1
ATOM 1078 C C . SER A 1 135 ? -2.169 -12.901 -0.787 1.00 96.06 135 SER A C 1
ATOM 1080 O O . SER A 1 135 ? -3.317 -13.347 -0.735 1.00 96.06 135 SER A O 1
ATOM 1082 N N . VAL A 1 136 ? -1.689 -12.358 -1.910 1.00 94.19 136 VAL A N 1
ATOM 1083 C CA . VAL A 1 136 ? -2.467 -12.328 -3.164 1.00 94.19 136 VAL A CA 1
ATOM 1084 C C . VAL A 1 136 ? -2.888 -13.736 -3.588 1.00 94.19 136 VAL A C 1
ATOM 1086 O O . VAL A 1 136 ? -4.046 -13.942 -3.940 1.00 94.19 136 VAL A O 1
ATOM 1089 N N . THR A 1 137 ? -1.986 -14.714 -3.505 1.00 92.19 137 THR A N 1
ATOM 1090 C CA . THR A 1 137 ? -2.264 -16.099 -3.907 1.00 92.19 137 THR A CA 1
ATOM 1091 C C . THR A 1 137 ? -3.380 -16.721 -3.070 1.00 92.19 137 THR A C 1
ATOM 1093 O O . THR A 1 137 ? -4.316 -17.303 -3.616 1.00 92.19 137 THR A O 1
ATOM 1096 N N . GLU A 1 138 ? -3.333 -16.552 -1.748 1.00 94.94 138 GLU A N 1
ATOM 1097 C CA . GLU A 1 138 ? -4.386 -17.037 -0.847 1.00 94.94 138 GLU A CA 1
ATOM 1098 C C . GLU A 1 138 ? -5.709 -16.290 -1.058 1.00 94.94 138 GLU A C 1
ATOM 1100 O O . GLU A 1 138 ? -6.781 -16.890 -0.990 1.00 94.94 138 GLU A O 1
ATOM 1105 N N . ALA A 1 139 ? -5.655 -14.984 -1.339 1.00 96.25 139 ALA A N 1
ATOM 1106 C CA . ALA A 1 139 ? -6.840 -14.182 -1.616 1.00 96.25 139 ALA A CA 1
ATOM 1107 C C . ALA A 1 139 ? -7.547 -14.621 -2.906 1.00 96.25 139 ALA A C 1
ATOM 1109 O O . ALA A 1 139 ? -8.774 -14.697 -2.925 1.00 96.25 139 ALA A O 1
ATOM 1110 N N . LEU A 1 140 ? -6.792 -14.953 -3.957 1.00 94.44 140 LEU A N 1
ATOM 1111 C CA . LEU A 1 140 ? -7.333 -15.478 -5.215 1.00 94.44 140 LEU A CA 1
ATOM 1112 C C . LEU A 1 140 ? -7.971 -16.863 -5.035 1.00 94.44 140 LEU A C 1
ATOM 1114 O O . LEU A 1 140 ? -9.012 -17.146 -5.621 1.00 94.44 140 LEU A O 1
ATOM 1118 N N . GLN A 1 141 ? -7.406 -17.700 -4.162 1.00 94.44 141 GLN A N 1
ATOM 1119 C CA . GLN A 1 141 ? -7.969 -19.008 -3.801 1.00 94.44 141 GLN A CA 1
ATOM 1120 C C . GLN A 1 141 ? -9.141 -18.919 -2.812 1.00 94.44 141 GLN A C 1
ATOM 1122 O O . GLN A 1 141 ? -9.784 -19.927 -2.507 1.00 94.44 141 GLN A O 1
ATOM 1127 N N . HIS A 1 142 ? -9.439 -17.728 -2.289 1.00 97.12 142 HIS A N 1
ATOM 1128 C CA . HIS A 1 142 ? -10.518 -17.547 -1.337 1.00 97.12 142 HIS A CA 1
ATOM 1129 C C . HIS A 1 142 ? -11.859 -17.931 -1.970 1.00 97.12 142 HIS A C 1
ATOM 1131 O O . HIS A 1 142 ? -12.148 -17.514 -3.092 1.00 97.12 142 HIS A O 1
ATOM 1137 N N . PRO A 1 143 ? -12.760 -18.636 -1.265 1.00 96.38 143 PRO A N 1
ATOM 1138 C CA . PRO A 1 143 ? -13.963 -19.146 -1.912 1.00 96.38 143 PRO A CA 1
ATOM 1139 C C . PRO A 1 143 ? -14.940 -18.034 -2.361 1.00 96.38 143 PRO A C 1
ATOM 1141 O O . PRO A 1 143 ? -15.802 -18.284 -3.200 1.00 96.38 143 PRO A O 1
ATOM 1144 N N . TYR A 1 144 ? -14.760 -16.784 -1.910 1.00 96.50 144 TYR A N 1
ATOM 1145 C CA . TYR A 1 144 ? -15.439 -15.607 -2.485 1.00 96.50 144 TYR A CA 1
ATOM 1146 C C . TYR A 1 144 ? -14.997 -15.283 -3.930 1.00 96.50 144 TYR A C 1
ATOM 1148 O O . TYR A 1 144 ? -15.794 -14.771 -4.708 1.00 96.50 144 TYR A O 1
ATOM 1156 N N . MET A 1 145 ? -13.750 -15.593 -4.296 1.00 95.19 145 MET A N 1
ATOM 1157 C CA . MET A 1 145 ? -13.171 -15.401 -5.634 1.00 95.19 145 MET A CA 1
ATOM 1158 C C . MET A 1 145 ? -13.383 -16.601 -6.567 1.00 95.19 145 MET A C 1
ATOM 1160 O O . MET A 1 145 ? -13.063 -16.508 -7.747 1.00 95.19 145 MET A O 1
ATOM 1164 N N . SER A 1 146 ? -13.974 -17.699 -6.084 1.00 92.69 146 SER A N 1
ATOM 1165 C CA . SER A 1 146 ? -14.138 -18.954 -6.842 1.00 92.69 146 SER A CA 1
ATOM 1166 C C . SER A 1 146 ? -14.864 -18.811 -8.186 1.00 92.69 146 SER A C 1
ATOM 1168 O O . SER A 1 146 ? -14.599 -19.571 -9.109 1.00 92.69 146 SER A O 1
ATOM 1170 N N . ALA A 1 147 ? -15.767 -17.836 -8.314 1.00 92.69 147 ALA A N 1
ATOM 1171 C CA . ALA A 1 147 ? -16.476 -17.565 -9.564 1.00 92.69 147 ALA A CA 1
ATOM 1172 C C . ALA A 1 147 ? -15.655 -16.743 -10.578 1.00 92.69 147 ALA A C 1
ATOM 1174 O O . ALA A 1 147 ? -16.058 -16.634 -11.734 1.00 92.69 147 ALA A O 1
ATOM 1175 N N . LEU A 1 148 ? -14.556 -16.123 -10.141 1.00 91.50 148 LEU A N 1
ATOM 1176 C CA . LEU A 1 148 ? -13.760 -15.178 -10.927 1.00 91.50 148 LEU A CA 1
ATOM 1177 C C . LEU A 1 148 ? -12.360 -15.699 -11.258 1.00 91.50 148 LEU A C 1
ATOM 1179 O O . LEU A 1 148 ? -11.823 -15.317 -12.290 1.00 91.50 148 LEU A O 1
ATOM 1183 N N . TYR A 1 149 ? -11.776 -16.533 -10.396 1.00 92.69 149 TYR A N 1
ATOM 1184 C CA . TYR A 1 149 ? -10.388 -16.971 -10.508 1.00 92.69 149 TYR A CA 1
ATOM 1185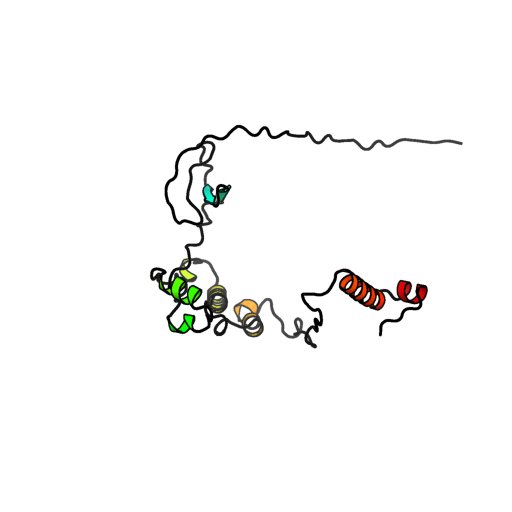 C C . TYR A 1 149 ? -10.272 -18.415 -11.013 1.00 92.69 149 TYR A C 1
ATOM 1187 O O . TYR A 1 149 ? -10.881 -19.325 -10.448 1.00 92.69 149 TYR A O 1
ATOM 1195 N N . ASP A 1 150 ? -9.445 -18.626 -12.040 1.00 90.31 150 ASP A N 1
ATOM 1196 C CA . ASP A 1 150 ? -9.062 -19.948 -12.547 1.00 90.31 150 ASP A CA 1
ATOM 1197 C C . ASP A 1 150 ? -7.541 -20.013 -12.712 1.00 90.31 150 ASP A C 1
ATOM 1199 O O . ASP A 1 150 ? -6.965 -19.388 -13.603 1.00 90.31 150 ASP A O 1
ATOM 1203 N N . SER A 1 151 ? -6.880 -20.823 -11.883 1.00 88.06 151 SER A N 1
ATOM 1204 C CA . SER A 1 151 ? -5.420 -20.970 -11.898 1.00 88.06 151 SER A CA 1
ATOM 1205 C C . SER A 1 151 ? -4.849 -21.438 -13.241 1.00 88.06 151 SER A C 1
ATOM 1207 O O . SER A 1 151 ? -3.672 -21.203 -13.500 1.00 88.06 151 SER A O 1
ATOM 1209 N N . ASN A 1 152 ? -5.645 -22.080 -14.104 1.00 88.62 152 ASN A N 1
ATOM 1210 C CA . ASN A 1 152 ? -5.187 -22.479 -15.438 1.00 88.62 152 ASN A CA 1
ATOM 1211 C C . ASN A 1 152 ? -5.177 -21.312 -16.434 1.00 88.62 152 ASN A C 1
ATOM 1213 O O . ASN A 1 152 ? -4.439 -21.350 -17.417 1.00 88.62 152 ASN A O 1
ATOM 1217 N N . ARG A 1 153 ? -6.023 -20.301 -16.210 1.00 89.62 153 ARG A N 1
ATOM 1218 C CA . ARG A 1 153 ? -6.165 -19.127 -17.084 1.00 89.62 153 ARG A CA 1
ATOM 1219 C C . ARG A 1 153 ? -5.340 -17.942 -16.600 1.00 89.62 153 ARG A C 1
ATOM 1221 O O . ARG A 1 153 ? -4.913 -17.149 -17.432 1.00 89.62 153 ARG A O 1
ATOM 1228 N N . ASP A 1 154 ? -5.073 -17.888 -15.298 1.00 87.56 154 ASP A N 1
ATOM 1229 C CA . ASP A 1 154 ? -4.326 -16.826 -14.628 1.00 87.56 154 ASP A CA 1
ATOM 1230 C C . ASP A 1 154 ? -3.039 -17.379 -13.975 1.00 87.56 154 ASP A C 1
ATOM 1232 O O . ASP A 1 154 ? -2.915 -17.386 -12.741 1.00 87.56 154 ASP A O 1
ATOM 1236 N N . PRO A 1 155 ? -2.081 -17.906 -14.767 1.00 88.19 155 PRO A N 1
ATOM 1237 C CA . PRO A 1 155 ? -0.826 -18.399 -14.220 1.00 88.19 155 PRO A CA 1
ATOM 1238 C C . PRO A 1 155 ? 0.017 -17.238 -13.667 1.00 88.19 155 PRO A C 1
ATOM 1240 O O . PRO A 1 155 ? -0.024 -16.126 -14.202 1.00 88.19 155 PRO A O 1
ATOM 1243 N N . PRO A 1 156 ? 0.822 -17.477 -12.617 1.00 86.00 156 PRO A N 1
ATOM 1244 C CA . PRO A 1 156 ? 1.778 -16.484 -12.148 1.00 86.00 156 PRO A CA 1
ATOM 1245 C C . PRO A 1 156 ? 2.823 -16.183 -13.232 1.00 86.00 156 PRO A C 1
ATOM 1247 O O . PRO A 1 156 ? 3.071 -16.996 -14.128 1.00 86.00 156 PRO A O 1
ATOM 1250 N N . ALA A 1 157 ? 3.472 -15.023 -13.121 1.00 88.62 157 ALA A N 1
ATOM 1251 C CA . ALA A 1 157 ? 4.613 -14.694 -13.965 1.00 88.62 157 ALA A CA 1
ATOM 1252 C C . ALA A 1 157 ? 5.685 -15.793 -13.858 1.00 88.62 157 ALA A C 1
ATOM 1254 O O . ALA A 1 157 ? 6.024 -16.237 -12.761 1.00 88.62 157 ALA A O 1
ATOM 1255 N N . GLN A 1 158 ? 6.202 -16.246 -15.002 1.00 89.25 158 GLN A N 1
ATOM 1256 C CA . GLN A 1 158 ? 7.171 -17.349 -15.056 1.00 89.25 158 GLN A CA 1
ATOM 1257 C C . GLN A 1 158 ? 8.569 -16.923 -14.605 1.00 89.25 158 GLN A C 1
ATOM 1259 O O . GLN A 1 158 ? 9.348 -17.748 -14.134 1.00 89.25 158 GLN A O 1
ATOM 1264 N N . VAL A 1 159 ? 8.879 -15.637 -14.759 1.00 89.50 159 VAL A N 1
ATOM 1265 C CA . VAL A 1 159 ? 10.172 -15.044 -14.430 1.00 89.50 159 VAL A CA 1
ATOM 1266 C C . VAL A 1 159 ? 9.910 -13.783 -13.606 1.00 89.50 159 VAL A C 1
ATOM 1268 O O . VAL A 1 159 ? 8.964 -13.050 -13.921 1.00 89.50 159 VAL A O 1
ATOM 1271 N N . PRO A 1 160 ? 10.692 -13.530 -12.540 1.00 89.12 160 PRO A N 1
ATOM 1272 C CA . PRO A 1 160 ? 10.673 -12.245 -11.856 1.00 89.12 160 PRO A CA 1
ATOM 1273 C C . PRO A 1 160 ? 10.921 -11.109 -12.848 1.00 89.12 160 PRO A C 1
ATOM 1275 O O . PRO A 1 160 ? 11.694 -11.261 -13.790 1.00 89.12 160 PRO A O 1
ATOM 1278 N N . ILE A 1 161 ? 10.270 -9.970 -12.630 1.00 88.88 161 ILE A N 1
ATOM 1279 C CA . ILE A 1 161 ? 10.594 -8.770 -13.398 1.00 88.88 161 ILE A CA 1
ATOM 1280 C C . ILE A 1 161 ? 11.948 -8.281 -12.891 1.00 88.88 161 ILE A C 1
ATOM 1282 O O . ILE A 1 161 ? 12.089 -7.992 -11.703 1.00 88.88 161 ILE A O 1
ATOM 1286 N N . ASP A 1 162 ? 12.918 -8.221 -13.793 1.00 84.50 162 ASP A N 1
ATOM 1287 C CA . ASP A 1 162 ? 14.216 -7.621 -13.532 1.00 84.50 162 ASP A CA 1
ATOM 1288 C C . ASP A 1 162 ? 14.136 -6.129 -13.870 1.00 84.50 162 ASP A C 1
ATOM 1290 O O . ASP A 1 162 ? 13.891 -5.754 -15.016 1.00 84.50 162 ASP A O 1
ATOM 1294 N N . LEU A 1 163 ? 14.239 -5.282 -12.848 1.00 82.88 163 LEU A N 1
ATOM 1295 C CA . LEU A 1 163 ? 14.245 -3.827 -12.981 1.00 82.88 163 LEU A CA 1
ATOM 1296 C C . LEU A 1 163 ? 15.597 -3.321 -12.482 1.00 82.88 163 LEU A C 1
ATOM 1298 O O . LEU A 1 163 ? 15.690 -2.782 -11.381 1.00 82.88 163 LEU A O 1
ATOM 1302 N N . ASP A 1 164 ? 16.639 -3.517 -13.286 1.00 77.62 164 ASP A N 1
ATOM 1303 C CA . ASP A 1 164 ? 17.984 -2.987 -13.029 1.00 77.62 164 ASP A CA 1
ATOM 1304 C C . ASP A 1 164 ? 18.052 -1.498 -13.414 1.00 77.62 164 ASP A C 1
ATOM 1306 O O . ASP A 1 164 ? 18.698 -1.089 -14.380 1.00 77.62 164 ASP A O 1
ATOM 1310 N N . ILE A 1 165 ? 17.252 -0.682 -12.723 1.00 82.81 165 ILE A N 1
ATOM 1311 C CA . ILE A 1 165 ? 17.178 0.766 -12.920 1.00 82.81 165 ILE A CA 1
ATOM 1312 C C . ILE A 1 165 ? 17.494 1.428 -11.583 1.00 82.81 165 ILE A C 1
ATOM 1314 O O . ILE A 1 165 ? 16.699 1.355 -10.645 1.00 82.81 165 ILE A O 1
ATOM 1318 N N . ASP A 1 166 ? 18.639 2.100 -11.510 1.00 83.94 166 ASP A N 1
ATOM 1319 C CA . ASP A 1 166 ? 19.011 2.897 -10.342 1.00 83.94 166 ASP A CA 1
ATOM 1320 C C . ASP A 1 166 ? 18.095 4.125 -10.192 1.00 83.94 166 ASP A C 1
ATOM 1322 O O . ASP A 1 166 ? 17.779 4.813 -11.165 1.00 83.94 166 ASP A O 1
ATOM 1326 N N . GLU A 1 167 ? 17.704 4.451 -8.955 1.00 83.31 167 GLU A N 1
ATOM 1327 C CA . GLU A 1 167 ? 16.864 5.628 -8.666 1.00 83.31 167 GLU A CA 1
ATOM 1328 C C . GLU A 1 167 ? 17.560 6.959 -9.019 1.00 83.31 167 GLU A C 1
ATOM 1330 O O . GLU A 1 167 ? 16.890 7.937 -9.351 1.00 83.31 167 GLU A O 1
ATOM 1335 N N . ASP A 1 168 ? 18.897 6.985 -9.008 1.00 86.06 168 ASP A N 1
ATOM 1336 C CA . ASP A 1 168 ? 19.724 8.170 -9.284 1.00 86.06 168 ASP A CA 1
ATOM 1337 C C . ASP A 1 168 ? 20.169 8.277 -10.759 1.00 86.06 168 ASP A C 1
ATOM 1339 O O . ASP A 1 168 ? 21.106 9.012 -11.098 1.00 86.06 168 ASP A O 1
ATOM 1343 N N . LEU A 1 169 ? 19.521 7.536 -11.662 1.00 86.62 169 LEU A N 1
ATOM 1344 C CA . LEU A 1 169 ? 19.903 7.485 -13.067 1.00 86.62 169 LEU A CA 1
ATOM 1345 C C . LEU A 1 169 ? 19.647 8.824 -13.786 1.00 86.62 169 LEU A C 1
ATOM 1347 O O . LEU A 1 169 ? 18.564 9.406 -13.720 1.00 86.62 169 LEU A O 1
ATOM 1351 N N . ALA A 1 170 ? 20.649 9.317 -14.520 1.00 91.88 170 ALA A N 1
ATOM 1352 C CA . ALA A 1 170 ? 20.525 10.559 -15.280 1.00 91.88 170 ALA A CA 1
ATOM 1353 C C . ALA A 1 170 ? 19.528 10.417 -16.445 1.00 91.88 170 ALA A C 1
ATOM 1355 O O . ALA A 1 170 ? 19.476 9.384 -17.113 1.00 91.88 170 ALA A O 1
ATOM 1356 N N . GLU A 1 171 ? 18.797 11.495 -16.749 1.00 93.12 171 GLU A N 1
ATOM 1357 C CA . GLU A 1 171 ? 17.776 11.525 -17.810 1.00 93.12 171 GLU A CA 1
ATOM 1358 C C . GLU A 1 171 ? 18.306 11.033 -19.168 1.00 93.12 171 GLU A C 1
ATOM 1360 O O . GLU A 1 171 ? 17.619 10.304 -19.883 1.00 93.12 171 GLU A O 1
ATOM 1365 N N . GLU A 1 172 ? 19.536 11.410 -19.523 1.00 93.00 172 GLU A N 1
ATOM 1366 C CA . GLU A 1 172 ? 20.171 11.002 -20.781 1.00 93.00 172 GLU A CA 1
ATOM 1367 C C . GLU A 1 172 ? 20.348 9.482 -20.865 1.00 93.00 172 GLU A C 1
ATOM 1369 O O . GLU A 1 172 ? 20.076 8.886 -21.906 1.00 93.00 172 GLU A O 1
ATOM 1374 N N . MET A 1 173 ? 20.717 8.854 -19.749 1.00 89.69 173 MET A N 1
ATOM 1375 C CA . MET A 1 173 ? 20.944 7.415 -19.659 1.00 89.69 173 MET A CA 1
ATOM 1376 C C . MET A 1 173 ? 19.613 6.652 -19.689 1.00 89.69 173 MET A C 1
ATOM 1378 O O . MET A 1 173 ? 19.486 5.668 -20.414 1.00 89.69 173 MET A O 1
ATOM 1382 N N . ILE A 1 174 ? 18.577 7.174 -19.016 1.00 91.56 174 ILE A N 1
ATOM 1383 C CA . ILE A 1 174 ? 17.204 6.648 -19.109 1.00 91.56 174 ILE A CA 1
ATOM 1384 C C . ILE A 1 174 ? 16.704 6.707 -20.561 1.00 91.56 174 ILE A C 1
ATOM 1386 O O . ILE A 1 174 ? 16.129 5.739 -21.060 1.00 91.56 174 ILE A O 1
ATOM 1390 N N . ARG A 1 175 ? 16.934 7.825 -21.269 1.00 93.12 175 ARG A N 1
ATOM 1391 C CA . ARG A 1 175 ? 16.546 7.981 -22.682 1.00 93.12 175 ARG A CA 1
ATOM 1392 C C . ARG A 1 175 ? 17.238 6.954 -23.572 1.00 93.12 175 ARG A C 1
ATOM 1394 O O . ARG A 1 175 ? 16.583 6.384 -24.441 1.00 93.12 175 ARG A O 1
ATOM 1401 N N . GLU A 1 176 ? 18.528 6.714 -23.357 1.00 90.81 176 GLU A N 1
ATOM 1402 C CA . GLU A 1 176 ? 19.280 5.710 -24.110 1.00 90.81 176 GLU A CA 1
ATOM 1403 C C . GLU A 1 176 ? 18.777 4.286 -23.826 1.00 90.81 176 GLU A C 1
ATOM 1405 O O . GLU A 1 176 ? 18.568 3.519 -24.764 1.00 90.81 176 GLU A O 1
ATOM 1410 N N . MET A 1 177 ? 18.515 3.942 -22.560 1.00 89.50 177 MET A N 1
ATOM 1411 C CA . MET A 1 177 ? 17.955 2.637 -22.181 1.00 89.50 177 MET A CA 1
ATOM 1412 C C . MET A 1 177 ? 16.567 2.415 -22.792 1.00 89.50 177 MET A C 1
ATOM 1414 O O . MET A 1 177 ? 16.324 1.368 -23.387 1.00 89.50 177 MET A O 1
ATOM 1418 N N . MET A 1 178 ? 15.685 3.420 -22.736 1.00 90.94 178 MET A N 1
ATOM 1419 C CA . MET A 1 178 ? 14.379 3.353 -23.402 1.00 90.94 178 MET A CA 1
ATOM 1420 C C . MET A 1 178 ? 14.518 3.194 -24.917 1.00 90.94 178 MET A C 1
ATOM 1422 O O . MET A 1 178 ? 13.790 2.406 -25.512 1.00 90.94 178 MET A O 1
ATOM 1426 N N . TRP A 1 179 ? 15.443 3.920 -25.556 1.00 90.38 179 TRP A N 1
ATOM 1427 C CA . TRP A 1 179 ? 15.677 3.788 -26.995 1.00 90.38 179 TRP A CA 1
ATOM 1428 C C . TRP A 1 179 ? 16.128 2.372 -27.370 1.00 90.38 179 TRP A C 1
ATOM 1430 O O . TRP A 1 179 ? 15.575 1.788 -28.301 1.00 90.38 179 TRP A O 1
ATOM 1440 N N . LYS A 1 180 ? 17.068 1.794 -26.613 1.00 89.25 180 LYS A N 1
ATOM 1441 C CA . LYS A 1 180 ? 17.528 0.410 -26.810 1.00 89.25 180 LYS A CA 1
ATOM 1442 C C . LYS A 1 180 ? 16.386 -0.596 -26.669 1.00 89.25 180 LYS A C 1
ATOM 1444 O O . LYS A 1 180 ? 16.235 -1.441 -27.547 1.00 89.25 180 LYS A O 1
ATOM 1449 N N . GLU A 1 181 ? 15.551 -0.456 -25.638 1.00 90.81 181 GLU A N 1
ATOM 1450 C CA . GLU A 1 181 ? 14.374 -1.315 -25.442 1.00 90.81 181 GLU A CA 1
ATOM 1451 C C . GLU A 1 181 ? 13.398 -1.201 -26.625 1.00 90.81 181 GLU A C 1
ATOM 1453 O O . GLU A 1 181 ? 12.943 -2.208 -27.159 1.00 90.81 181 GLU A O 1
ATOM 1458 N N . ILE A 1 182 ? 13.121 0.017 -27.109 1.00 92.00 182 ILE A N 1
ATOM 1459 C CA . ILE A 1 182 ? 12.241 0.249 -28.268 1.00 92.00 182 ILE A CA 1
ATOM 1460 C C . ILE A 1 182 ? 12.774 -0.467 -29.515 1.00 92.00 182 ILE A C 1
ATOM 1462 O O . ILE A 1 182 ? 12.002 -1.119 -30.220 1.00 92.00 182 ILE A O 1
ATOM 1466 N N . LEU A 1 183 ? 14.079 -0.397 -29.792 1.00 90.94 183 LEU A N 1
ATOM 1467 C CA . LEU A 1 183 ? 14.668 -1.058 -30.962 1.00 90.94 183 LEU A CA 1
ATOM 1468 C C . LEU A 1 183 ? 14.465 -2.581 -30.952 1.00 90.94 183 LEU A C 1
ATOM 1470 O O . LEU A 1 183 ? 14.298 -3.171 -32.019 1.00 90.94 183 LEU A O 1
ATOM 1474 N N . CYS A 1 184 ? 14.407 -3.211 -29.776 1.00 87.25 184 CYS A N 1
ATOM 1475 C CA . CYS A 1 184 ? 14.134 -4.644 -29.645 1.00 87.25 184 CYS A CA 1
ATOM 1476 C C . CYS A 1 184 ? 12.733 -5.046 -30.144 1.00 87.25 184 CYS A C 1
ATOM 1478 O O . CYS A 1 184 ? 12.552 -6.172 -30.608 1.00 87.25 184 CYS A O 1
ATOM 1480 N N . TYR A 1 185 ? 11.761 -4.127 -30.120 1.00 89.62 185 TYR A N 1
ATOM 1481 C CA . TYR A 1 185 ? 10.392 -4.361 -30.606 1.00 89.62 185 TYR A CA 1
ATOM 1482 C C . TYR A 1 185 ? 10.096 -3.706 -31.968 1.00 89.62 185 TYR A C 1
ATOM 1484 O O . TYR A 1 185 ? 9.025 -3.942 -32.527 1.00 89.62 185 TYR A O 1
ATOM 1492 N N . HIS A 1 186 ? 11.040 -2.932 -32.521 1.00 88.88 186 HIS A N 1
ATOM 1493 C CA . HIS A 1 186 ? 10.913 -2.196 -33.787 1.00 88.88 186 HIS A CA 1
ATOM 1494 C C . HIS A 1 186 ? 12.048 -2.536 -34.774 1.00 88.88 186 HIS A C 1
ATOM 1496 O O . HIS A 1 186 ? 12.921 -1.698 -35.050 1.00 88.88 186 HIS A O 1
ATOM 1502 N N . PRO A 1 187 ? 12.062 -3.761 -35.338 1.00 83.88 187 PRO A N 1
ATOM 1503 C CA . PRO A 1 187 ? 13.140 -4.225 -36.213 1.00 83.88 187 PRO A CA 1
ATOM 1504 C C . PRO A 1 187 ? 13.308 -3.373 -37.482 1.00 83.88 187 PRO A C 1
ATOM 1506 O O . PRO A 1 187 ? 14.411 -3.276 -38.019 1.00 83.88 187 PRO A O 1
ATOM 1509 N N . GLU A 1 188 ? 12.243 -2.720 -37.957 1.00 85.81 188 GLU A N 1
ATOM 1510 C CA . GLU A 1 188 ? 12.268 -1.804 -39.101 1.00 85.81 188 GLU A CA 1
ATOM 1511 C C . GLU A 1 188 ? 13.132 -0.559 -38.862 1.00 85.81 188 GLU A C 1
ATOM 1513 O O . GLU A 1 188 ? 13.758 -0.054 -39.795 1.00 85.81 188 GLU A O 1
ATOM 1518 N N . VAL A 1 189 ? 13.197 -0.085 -37.616 1.00 81.56 189 VAL A N 1
ATOM 1519 C CA . VAL A 1 189 ? 14.012 1.071 -37.220 1.00 81.56 189 VAL A CA 1
ATOM 1520 C C . VAL A 1 189 ? 15.447 0.628 -36.934 1.00 81.56 189 VAL A C 1
ATOM 1522 O O . VAL A 1 189 ? 16.396 1.278 -37.374 1.00 81.56 189 VAL A O 1
ATOM 1525 N N . ALA A 1 190 ? 15.610 -0.523 -36.278 1.00 76.31 190 ALA A N 1
ATOM 1526 C CA . ALA A 1 190 ? 16.907 -1.131 -35.984 1.00 76.31 190 ALA A CA 1
ATOM 1527 C C . ALA A 1 190 ? 17.723 -1.412 -37.263 1.00 76.31 190 ALA A C 1
ATOM 1529 O O . ALA A 1 190 ? 18.893 -1.035 -37.370 1.00 76.31 190 ALA A O 1
ATOM 1530 N N . ALA A 1 191 ? 17.078 -1.982 -38.289 1.00 72.69 191 ALA A N 1
ATOM 1531 C CA . ALA A 1 191 ? 17.711 -2.284 -39.573 1.00 72.69 191 ALA A CA 1
ATOM 1532 C C . ALA A 1 191 ? 18.150 -1.031 -40.355 1.00 72.69 191 ALA A C 1
ATOM 1534 O O . ALA A 1 191 ? 19.134 -1.087 -41.091 1.00 72.69 191 ALA A O 1
ATOM 1535 N N . ALA A 1 192 ? 17.447 0.096 -40.198 1.00 73.06 192 ALA A N 1
ATOM 1536 C CA . ALA A 1 192 ? 17.805 1.361 -40.840 1.00 73.06 192 ALA A CA 1
ATOM 1537 C C . ALA A 1 192 ? 19.017 2.041 -40.178 1.00 73.06 192 ALA A C 1
ATOM 1539 O O . ALA A 1 192 ? 19.771 2.737 -40.859 1.00 73.06 192 ALA A O 1
ATOM 1540 N N . ASN A 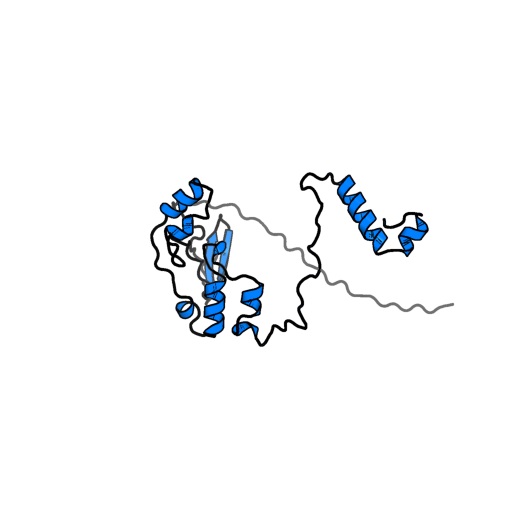1 193 ? 19.218 1.807 -3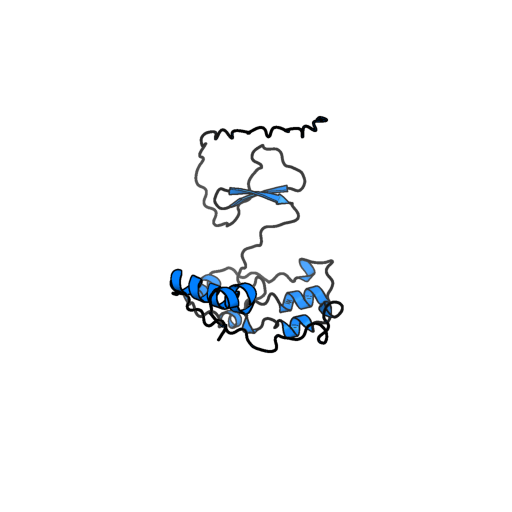8.878 1.00 67.06 193 ASN A N 1
ATOM 1541 C CA . ASN A 1 193 ? 20.289 2.421 -38.089 1.00 67.06 193 ASN A CA 1
ATOM 1542 C C . ASN A 1 193 ? 21.522 1.516 -37.907 1.00 67.06 193 ASN A C 1
ATOM 1544 O O . ASN A 1 193 ? 22.562 1.994 -37.465 1.00 67.06 193 ASN A O 1
ATOM 1548 N N . GLY A 1 194 ? 21.447 0.231 -38.280 1.00 67.62 194 GLY A N 1
ATOM 1549 C CA . GLY A 1 194 ? 22.558 -0.720 -38.130 1.00 67.62 194 GLY A CA 1
ATOM 1550 C C . GLY A 1 194 ? 22.815 -1.152 -36.681 1.00 67.62 194 GLY A C 1
ATOM 1551 O O . GLY A 1 194 ? 23.898 -1.643 -36.370 1.00 67.62 194 GLY A O 1
ATOM 1552 N N . GLU A 1 195 ? 21.830 -0.973 -35.804 1.00 64.06 195 GLU A N 1
ATOM 1553 C CA . GLU A 1 195 ? 21.897 -1.279 -34.375 1.00 64.06 195 GLU A CA 1
ATOM 1554 C C . GLU A 1 195 ? 21.081 -2.553 -34.109 1.00 64.06 195 GLU A C 1
ATOM 1556 O O . GLU A 1 195 ? 19.939 -2.656 -34.551 1.00 64.06 195 GLU A O 1
ATOM 1561 N N . SER A 1 196 ? 21.651 -3.551 -33.424 1.00 57.72 196 SER A N 1
ATOM 1562 C CA . SER A 1 196 ? 20.939 -4.783 -33.049 1.00 57.72 196 SER A CA 1
ATOM 1563 C C . SER A 1 196 ? 20.654 -4.823 -31.551 1.00 57.72 196 SER A C 1
ATOM 1565 O O . SER A 1 196 ? 21.522 -4.481 -30.748 1.00 57.72 196 SER A O 1
ATOM 1567 N N . CYS A 1 197 ? 19.471 -5.315 -31.182 1.00 55.38 197 CYS A N 1
ATOM 1568 C CA . CYS A 1 197 ? 19.157 -5.683 -29.803 1.00 55.38 197 CYS A CA 1
ATOM 1569 C C . CYS A 1 197 ? 20.152 -6.770 -29.334 1.00 55.38 197 CYS A C 1
ATOM 1571 O O . CYS A 1 197 ? 20.375 -7.736 -30.069 1.00 55.38 197 CYS A O 1
ATOM 1573 N N . SER A 1 198 ? 20.823 -6.545 -28.197 1.00 54.84 198 SER A N 1
ATOM 1574 C CA . SER A 1 198 ? 21.857 -7.440 -27.635 1.00 54.84 198 SER A CA 1
ATOM 1575 C C . SER A 1 198 ? 21.256 -8.518 -26.747 1.00 54.84 198 SER A C 1
ATOM 1577 O O . SER A 1 198 ? 20.288 -8.192 -26.031 1.00 54.84 198 SER A O 1
#

Organism: Tripterygium wilfordii (NCBI:txid458696)

Foldseek 3Di:
DDDDDDDDDDDDDDDDDDDDDDDDDDDDDDDDPDQWDWDADPVNDDDPQWTWIAGPNDIDIDGVLDDPDPPCACALPPNDPVLCVPPPDVVVVVVNVVGDDDHHDQVCVVCVPDDVLVSVLVNLQPDSRPVSHDDPVVSCVRVVNVVPDDCVVDPPDPDDDDDPDDPPDDPVVVVVVVVLVVCQVVVVVCVVVVHDND

pLDDT: mean 74.0, std 21.48, range [28.22, 97.12]

Secondary structure (DSSP, 8-state):
-------PPPP-----------------------SSEEE--TTS---TTEEEEEETTEEEEEETT-PPPPP--BTTT---GGGGTT---HHHHHHHHHSPB-PPPPHHHH-TTS-HHHHHHHHHHS-SSGGGSPPHHHHHTSTTTTTT--TTTSPPPSS-------TT--HHHHHHHHHHHHHHH-HHHHHHHT----

InterPro domains:
  IPR011009 Protein kinase-like domain superfamily [SSF56112] (54-153)
  IPR050117 Mitogen-activated protein (MAP) kinase [PTHR24055] (81-154)